Protein AF-A0AAD5PKJ9-F1 (afdb_monomer_lite)

Secondary structure (DSSP, 8-sta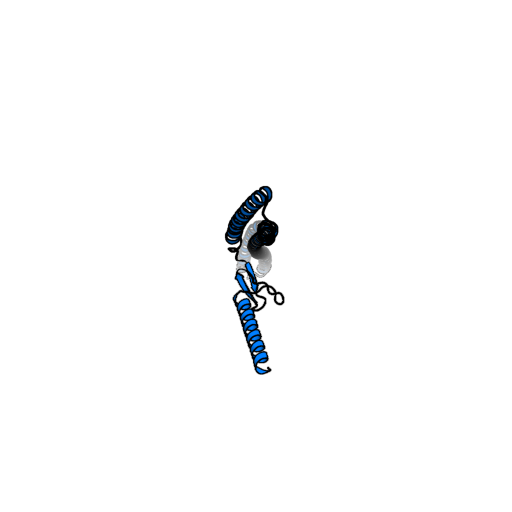te):
-HHHHHHHHHHHHHHHHHHHHHHHHHHHHHHHHTTSHHHHHHHHHHHHHHHHHHHHHHHHHHHHHHHHHHHHHHHHHHHHHHHHHHHHHHHHHHHHHHHHHHHHHHHHHHHHHHHHHHHHHHIIIIIIHHHHHHHHHHHHHHHHHTTSPPPHHHHHHHHHHHHHHHHHHHHHHHHHHHHHHHHTT--EEEE-TTT--EEEEPPEEETTTEEE-HHHHHHHHHHHHHHHHHHHHHHHH--

Foldseek 3Di:
DLVVLVVVLVVLVVVLVVLVVQLVVLVVVLVVCCPPVVVNVVSVVSNVVSVVSSVVSVVVNVVSVVVNVVVVVVVVVVVVVVVVVVVVVVVVVVVVVVVVVVVVVVVVLVVLVVVLVVLVVVLCVPLVVQLVVLVVVLVVVVVVCVPDDDDPVNVVVNVVSVVSNVVSVVVSVVSVVVSCVRRQPAFDFDQAQPPRDTGGHDFDQDPPRGTHDPVVVVVVVVVVVVVVVVVVVVVVVVD

Structure (mmCIF, N/CA/C/O backbone):
data_AF-A0AAD5PKJ9-F1
#
_entry.id   AF-A0AAD5PKJ9-F1
#
loop_
_atom_site.group_PDB
_atom_site.id
_atom_site.type_symbol
_atom_site.label_atom_id
_atom_site.label_alt_id
_atom_site.label_comp_id
_atom_site.label_asym_id
_atom_site.label_entity_id
_atom_site.label_seq_id
_atom_site.pdbx_PDB_ins_code
_atom_site.Cartn_x
_atom_site.Cartn_y
_atom_site.Cartn_z
_atom_site.occupancy
_atom_site.B_iso_or_equiv
_atom_site.auth_seq_id
_atom_site.auth_comp_id
_atom_site.auth_asym_id
_atom_site.auth_atom_id
_atom_site.pdbx_PDB_model_num
ATOM 1 N N . GLN A 1 1 ? -15.849 11.402 37.864 1.00 78.19 1 GLN A N 1
ATOM 2 C CA . GLN A 1 1 ? -17.258 11.161 38.265 1.00 78.19 1 GLN A CA 1
ATOM 3 C C . GLN A 1 1 ? -17.467 9.735 38.777 1.00 78.19 1 GLN A C 1
ATOM 5 O O . GLN A 1 1 ? -17.932 9.614 39.898 1.00 78.19 1 GLN A O 1
ATOM 10 N N . ILE A 1 2 ? -17.050 8.685 38.051 1.00 86.06 2 ILE A N 1
ATOM 11 C CA . ILE A 1 2 ? -17.108 7.278 38.521 1.00 86.06 2 ILE A CA 1
ATOM 12 C C . ILE A 1 2 ? -16.478 7.086 39.911 1.00 86.06 2 ILE A C 1
ATOM 14 O O . ILE A 1 2 ? -17.145 6.576 40.797 1.00 86.06 2 ILE A O 1
ATOM 18 N N . GLN A 1 3 ? -15.265 7.603 40.138 1.00 87.69 3 GLN A N 1
ATOM 19 C CA . GLN A 1 3 ? -14.573 7.506 41.436 1.00 87.69 3 GLN A CA 1
ATOM 20 C C . GLN A 1 3 ? -15.382 8.064 42.622 1.00 87.69 3 GLN A C 1
ATOM 22 O O . GLN A 1 3 ? -15.276 7.565 43.736 1.00 87.69 3 GLN A O 1
ATOM 27 N N . ARG A 1 4 ? -16.219 9.090 42.393 1.00 89.94 4 ARG A N 1
ATOM 28 C CA . ARG A 1 4 ? -17.116 9.620 43.434 1.00 89.94 4 ARG A CA 1
ATOM 29 C C . ARG A 1 4 ? -18.243 8.631 43.727 1.00 89.94 4 ARG A C 1
ATOM 31 O O . ARG A 1 4 ? -18.495 8.324 44.881 1.00 89.94 4 ARG A O 1
ATOM 38 N N . TYR A 1 5 ? -18.863 8.070 42.689 1.00 90.62 5 TYR A N 1
ATOM 39 C CA . TYR A 1 5 ? -19.896 7.045 42.850 1.00 90.62 5 TYR A CA 1
ATOM 40 C C . TYR A 1 5 ? -19.370 5.758 43.499 1.00 90.62 5 TYR A C 1
ATOM 42 O O . TYR A 1 5 ? -20.066 5.176 44.326 1.00 90.62 5 TYR A O 1
ATOM 50 N N . GLU A 1 6 ? -18.144 5.340 43.180 1.00 90.12 6 GLU A N 1
ATOM 51 C CA . GLU A 1 6 ? -17.476 4.195 43.814 1.00 90.12 6 GLU A CA 1
ATOM 52 C C . GLU A 1 6 ? -17.227 4.424 45.308 1.00 90.12 6 GLU A C 1
ATOM 54 O O . GLU A 1 6 ? -17.381 3.497 46.102 1.00 90.12 6 GLU A O 1
ATOM 59 N N . HIS A 1 7 ? -16.903 5.658 45.700 1.00 93.25 7 HIS A N 1
ATOM 60 C CA . HIS A 1 7 ? -16.727 6.036 47.101 1.00 93.25 7 HIS A CA 1
ATOM 61 C C . HIS A 1 7 ? -18.060 6.157 47.864 1.00 93.25 7 HIS A C 1
ATOM 63 O O . HIS A 1 7 ? -18.167 5.704 49.003 1.00 93.25 7 HIS A O 1
ATOM 69 N N . ASP A 1 8 ? -19.094 6.726 47.236 1.00 91.88 8 ASP A N 1
ATOM 70 C CA . ASP A 1 8 ? -20.389 6.999 47.877 1.00 91.88 8 ASP A CA 1
ATOM 71 C C . ASP A 1 8 ? -21.282 5.749 47.993 1.00 91.88 8 ASP A C 1
ATOM 73 O O . ASP A 1 8 ? -22.115 5.637 48.902 1.00 91.88 8 ASP A O 1
ATOM 77 N N . LEU A 1 9 ? -21.128 4.786 47.078 1.00 92.44 9 LEU A N 1
ATOM 78 C CA . LEU A 1 9 ? -21.980 3.600 46.999 1.00 92.44 9 LEU A CA 1
ATOM 79 C C . LEU A 1 9 ? -21.932 2.725 48.271 1.00 92.44 9 LEU A C 1
ATOM 81 O O . LEU A 1 9 ? -23.012 2.372 48.756 1.00 92.44 9 LEU A O 1
ATOM 85 N N . PRO A 1 10 ? -20.764 2.390 48.860 1.00 95.06 10 PRO A N 1
ATOM 86 C CA . PRO A 1 10 ? -20.697 1.635 50.113 1.00 95.06 10 PRO A CA 1
ATOM 87 C C . PRO A 1 10 ? -21.405 2.341 51.276 1.00 95.06 10 PRO A C 1
ATOM 89 O O . PRO A 1 10 ? -22.155 1.708 52.024 1.00 95.06 10 PRO A O 1
ATOM 92 N N . LEU A 1 11 ? -21.234 3.663 51.393 1.00 95.00 11 LEU A N 1
ATOM 93 C CA . LEU A 1 11 ? -21.852 4.472 52.450 1.00 95.00 11 LEU A CA 1
ATOM 94 C C . LEU A 1 11 ? -23.383 4.448 52.343 1.00 95.00 11 LEU A C 1
ATOM 96 O O . LEU A 1 11 ? -24.093 4.253 53.336 1.00 95.00 11 LEU A O 1
ATOM 100 N N . LEU A 1 12 ? -23.910 4.582 51.125 1.00 94.12 12 LEU A N 1
ATOM 101 C CA . LEU A 1 12 ? -25.350 4.541 50.870 1.00 94.12 12 LEU A CA 1
ATOM 102 C C . LEU A 1 12 ? -25.938 3.136 51.011 1.00 94.12 12 LEU A C 1
ATOM 104 O O . LEU A 1 12 ? -27.051 2.999 51.520 1.00 94.12 12 LEU A O 1
ATOM 108 N N . GLN A 1 13 ? -25.195 2.091 50.642 1.00 94.81 13 GLN A N 1
ATOM 109 C CA . GLN A 1 13 ? -25.594 0.702 50.885 1.00 94.81 13 GLN A CA 1
ATOM 110 C C . GLN A 1 13 ? -25.699 0.407 52.383 1.00 94.81 13 GLN A C 1
ATOM 112 O O . GLN A 1 13 ? -26.704 -0.147 52.836 1.00 94.81 13 GLN A O 1
ATOM 117 N N . GLN A 1 14 ? -24.716 0.844 53.174 1.00 96.50 14 GLN A N 1
ATOM 118 C CA . GLN A 1 14 ? -24.749 0.703 54.628 1.00 96.50 14 GLN A CA 1
ATOM 119 C C . GLN A 1 14 ? -25.922 1.486 55.238 1.00 96.50 14 GLN A C 1
ATOM 121 O O . GLN A 1 14 ? -26.636 0.987 56.115 1.00 96.50 14 GLN A O 1
ATOM 126 N N . TYR A 1 15 ? -26.184 2.699 54.748 1.00 96.06 15 TYR A N 1
ATOM 127 C CA . TYR A 1 15 ? -27.335 3.494 55.169 1.00 96.06 15 TYR A CA 1
ATOM 128 C C . TYR A 1 15 ? -28.675 2.820 54.826 1.00 96.06 15 TYR A C 1
ATOM 130 O O . TYR A 1 15 ? -29.549 2.721 55.696 1.00 96.06 15 TYR A O 1
ATOM 138 N N . ALA A 1 16 ? -28.839 2.312 53.601 1.00 96.06 16 ALA A N 1
ATOM 139 C CA . ALA A 1 16 ? -30.029 1.578 53.168 1.00 96.06 16 ALA A CA 1
ATOM 140 C C . ALA A 1 16 ? -30.243 0.310 54.009 1.00 96.06 16 ALA A C 1
ATOM 142 O O . ALA A 1 16 ? -31.354 0.078 54.494 1.00 96.06 16 ALA A O 1
ATOM 143 N N . HIS A 1 17 ? -29.173 -0.434 54.304 1.00 96.44 17 HIS A N 1
ATOM 144 C CA . HIS A 1 17 ? -29.207 -1.602 55.184 1.00 96.44 17 HIS A CA 1
ATOM 145 C C . HIS A 1 17 ? -29.685 -1.243 56.602 1.00 96.44 17 HIS A C 1
ATOM 147 O O . HIS A 1 17 ? -30.622 -1.848 57.132 1.00 96.44 17 HIS A O 1
ATOM 153 N N . ASN A 1 18 ? -29.135 -0.179 57.193 1.00 96.75 18 ASN A N 1
ATOM 154 C CA . ASN A 1 18 ? -29.566 0.323 58.502 1.00 96.75 18 ASN A CA 1
ATOM 155 C C . ASN A 1 18 ? -31.044 0.760 58.503 1.00 96.75 18 ASN A C 1
ATOM 157 O O . ASN A 1 18 ? -31.762 0.596 59.499 1.00 96.75 18 ASN A O 1
ATOM 161 N N . ARG A 1 19 ? -31.538 1.323 57.392 1.00 95.88 19 ARG A N 1
ATOM 162 C CA . ARG A 1 19 ? -32.958 1.677 57.227 1.00 95.88 19 ARG A CA 1
ATOM 163 C C . ARG A 1 19 ? -33.845 0.448 57.060 1.00 95.88 19 ARG A C 1
ATOM 165 O O . ARG A 1 19 ? -34.921 0.431 57.659 1.00 95.88 19 ARG A O 1
ATOM 172 N N . HIS A 1 20 ? -33.389 -0.573 56.339 1.00 96.38 20 HIS A N 1
ATOM 173 C CA . HIS A 1 20 ? -34.082 -1.852 56.190 1.00 96.38 20 HIS A CA 1
ATOM 174 C C . HIS A 1 20 ? -34.315 -2.516 57.552 1.00 96.38 20 HIS A C 1
ATOM 176 O O . HIS A 1 20 ? -35.454 -2.827 57.908 1.00 96.38 20 HIS A O 1
ATOM 182 N N . GLN A 1 21 ? -33.262 -2.626 58.369 1.00 97.25 21 GLN A N 1
ATOM 183 C CA . GLN A 1 21 ? -33.354 -3.177 59.724 1.00 97.25 21 GLN A CA 1
ATOM 184 C C . GLN A 1 21 ? -34.331 -2.377 60.605 1.00 97.25 21 GLN A C 1
ATOM 186 O O . GLN A 1 21 ? -35.178 -2.949 61.297 1.00 97.25 21 GLN A O 1
ATOM 191 N N . LYS A 1 22 ? -34.274 -1.035 60.547 1.00 96.00 22 LYS A N 1
ATOM 192 C CA . LYS A 1 22 ? -35.214 -0.164 61.276 1.00 96.00 22 LYS A CA 1
ATOM 193 C C . LYS A 1 22 ? -36.659 -0.349 60.802 1.00 96.00 22 LYS A C 1
ATOM 195 O O . LYS A 1 22 ? -37.550 -0.391 61.649 1.00 96.00 22 LYS A O 1
ATOM 200 N N . ARG A 1 23 ? -36.904 -0.485 59.493 1.00 97.00 23 ARG A N 1
ATOM 201 C CA . ARG A 1 23 ? -38.231 -0.793 58.928 1.00 97.00 23 ARG A CA 1
ATOM 202 C C . ARG A 1 23 ? -38.744 -2.125 59.466 1.00 97.00 23 ARG A C 1
ATOM 204 O O . ARG A 1 23 ? -39.840 -2.153 60.016 1.00 97.00 23 ARG A O 1
ATOM 211 N N . ALA A 1 24 ? -37.935 -3.182 59.380 1.00 96.50 24 ALA A N 1
ATOM 212 C CA . ALA A 1 24 ? -38.289 -4.519 59.854 1.00 96.50 24 ALA A CA 1
ATOM 213 C C . ALA A 1 24 ? -38.635 -4.526 61.353 1.00 96.50 24 ALA A C 1
ATOM 215 O O . ALA A 1 24 ? -39.647 -5.097 61.753 1.00 96.50 24 ALA A O 1
ATOM 216 N N . LYS A 1 25 ? -37.864 -3.814 62.188 1.00 96.94 25 LYS A N 1
ATOM 217 C CA . LYS A 1 25 ? -38.176 -3.662 63.620 1.00 96.94 25 LYS A CA 1
ATOM 218 C C . LYS A 1 25 ? -39.516 -2.954 63.854 1.00 96.94 25 LYS A C 1
ATOM 220 O O . LYS A 1 25 ? -40.283 -3.383 64.710 1.00 96.94 25 LYS A O 1
ATOM 225 N N . ARG A 1 26 ? -39.806 -1.870 63.121 1.00 94.38 26 ARG A N 1
ATOM 226 C CA . ARG A 1 26 ? -41.079 -1.130 63.254 1.00 94.38 26 ARG A CA 1
ATOM 227 C C . ARG A 1 26 ? -42.276 -1.914 62.729 1.00 94.38 26 ARG A C 1
ATOM 229 O O . ARG A 1 26 ? -43.348 -1.777 63.303 1.00 94.38 26 ARG A O 1
ATOM 236 N N . GLN A 1 27 ? -42.076 -2.727 61.697 1.00 95.06 27 GLN A N 1
ATOM 237 C CA . GLN A 1 27 ? -43.087 -3.639 61.174 1.00 95.06 27 GLN A CA 1
ATOM 238 C C . GLN A 1 27 ? -43.495 -4.650 62.246 1.00 95.06 27 GLN A C 1
ATOM 240 O O . GLN A 1 27 ? -44.640 -4.634 62.669 1.00 95.06 27 GLN A O 1
ATOM 245 N N . ARG A 1 28 ? -42.527 -5.375 62.829 1.00 96.25 28 ARG A N 1
ATOM 246 C CA . ARG A 1 28 ? -42.789 -6.320 63.931 1.00 96.25 28 ARG A CA 1
ATOM 247 C C . ARG A 1 28 ? -43.538 -5.676 65.104 1.00 96.25 28 ARG A C 1
ATOM 249 O O . ARG A 1 28 ? -44.455 -6.268 65.651 1.00 96.25 28 ARG A O 1
ATOM 256 N N . GLN A 1 29 ? -43.155 -4.459 65.502 1.00 93.44 29 GLN A N 1
ATOM 257 C CA . GLN A 1 29 ? -43.842 -3.736 66.583 1.00 93.44 29 GLN A CA 1
ATOM 258 C C . GLN A 1 29 ? -45.293 -3.385 66.239 1.00 93.44 29 GLN A C 1
ATOM 260 O O . GLN A 1 29 ? -46.149 -3.421 67.117 1.00 93.44 29 GLN A O 1
ATOM 265 N N . TYR A 1 30 ? -45.561 -3.017 64.985 1.00 93.88 30 TYR A N 1
ATOM 266 C CA . TYR A 1 30 ? -46.918 -2.766 64.514 1.00 93.88 30 TYR A CA 1
ATOM 267 C C . TYR A 1 30 ? -47.732 -4.063 64.479 1.00 93.88 30 TYR A C 1
ATOM 269 O O . TYR A 1 30 ? -48.816 -4.091 65.050 1.00 93.88 30 TYR A O 1
ATOM 277 N N . ASP A 1 31 ? -47.172 -5.141 63.930 1.00 94.25 31 ASP A N 1
ATOM 278 C CA . ASP A 1 31 ? -47.832 -6.448 63.801 1.00 94.25 31 ASP A CA 1
ATOM 279 C C . ASP A 1 31 ? -48.210 -7.066 65.162 1.00 94.25 31 ASP A C 1
ATOM 281 O O . ASP A 1 31 ? -49.175 -7.815 65.254 1.00 94.25 31 ASP A O 1
ATOM 285 N N . VAL A 1 32 ? -47.494 -6.733 66.242 1.00 94.69 32 VAL A N 1
ATOM 286 C CA . VAL A 1 32 ? -47.831 -7.182 67.609 1.00 94.69 32 VAL A CA 1
ATOM 287 C C . VAL A 1 32 ? -48.928 -6.329 68.259 1.00 94.69 32 VAL A C 1
ATOM 289 O O . VAL A 1 32 ? -49.699 -6.833 69.071 1.00 94.69 32 VAL A O 1
ATOM 292 N N . LEU A 1 33 ? -49.002 -5.034 67.935 1.00 92.12 33 LEU A N 1
ATOM 293 C CA . LEU A 1 33 ? -49.829 -4.048 68.651 1.00 92.12 33 LEU A CA 1
ATOM 294 C C . LEU A 1 33 ? -51.005 -3.505 67.820 1.00 92.12 33 LEU A C 1
ATOM 296 O O . LEU A 1 33 ? -51.713 -2.608 68.281 1.00 92.12 33 LEU A O 1
ATOM 300 N N . TYR A 1 34 ? -51.217 -4.006 66.598 1.00 92.31 34 TYR A N 1
ATOM 301 C CA . TYR A 1 34 ? -52.212 -3.461 65.663 1.00 92.31 34 TYR A CA 1
ATOM 302 C C . TYR A 1 34 ? -53.655 -3.572 66.169 1.00 92.31 34 TYR A C 1
ATOM 304 O O . TYR A 1 34 ? -54.493 -2.761 65.785 1.00 92.31 34 TYR A O 1
ATOM 312 N N . TRP A 1 35 ? -53.938 -4.550 67.029 1.00 90.75 35 TRP A N 1
ATOM 313 C CA . TRP A 1 35 ? -55.268 -4.817 67.572 1.00 90.75 35 TRP A CA 1
ATOM 314 C C . TRP A 1 35 ? -55.667 -3.857 68.705 1.00 90.75 35 TRP A C 1
ATOM 316 O O . TRP A 1 35 ? -56.840 -3.804 69.059 1.00 90.75 35 TRP A O 1
ATOM 326 N N . ILE A 1 36 ? -54.732 -3.063 69.253 1.00 92.44 36 ILE A N 1
ATOM 327 C CA . ILE A 1 36 ? -55.017 -2.068 70.300 1.00 92.44 36 ILE A CA 1
ATOM 328 C C . ILE A 1 36 ? -55.341 -0.716 69.635 1.00 92.44 36 ILE A C 1
ATOM 330 O O . ILE A 1 36 ? -54.419 -0.061 69.136 1.00 92.44 36 ILE A O 1
ATOM 334 N N . PRO A 1 37 ? -56.598 -0.224 69.646 1.00 85.19 37 PRO A N 1
ATOM 335 C CA . PRO A 1 37 ? -57.024 0.900 68.801 1.00 85.19 37 PRO A CA 1
ATOM 336 C C . PRO A 1 37 ? -56.208 2.188 68.987 1.00 85.19 37 PRO A C 1
ATOM 338 O O . PRO A 1 37 ? -55.742 2.774 68.010 1.00 85.19 37 PRO A O 1
ATOM 341 N N . PHE A 1 38 ? -55.944 2.594 70.232 1.00 85.00 38 PHE A N 1
ATOM 342 C CA . PHE A 1 38 ? -55.207 3.829 70.528 1.00 85.00 38 PHE A CA 1
ATOM 343 C C . PHE A 1 38 ? -53.718 3.747 70.143 1.00 85.00 38 PHE A C 1
ATOM 345 O O . PHE A 1 38 ? -53.136 4.701 69.627 1.00 85.00 38 PHE A O 1
ATOM 352 N N . ILE A 1 39 ? -53.103 2.580 70.346 1.00 89.44 39 ILE A N 1
ATOM 353 C CA . ILE A 1 39 ? -51.669 2.354 70.127 1.00 89.44 39 ILE A CA 1
ATOM 354 C C . ILE A 1 39 ? -51.374 2.071 68.644 1.00 89.44 39 ILE A C 1
ATOM 356 O O . ILE A 1 39 ? -50.361 2.535 68.106 1.00 89.44 39 ILE A O 1
ATOM 360 N N . SER A 1 40 ? -52.277 1.367 67.958 1.00 89.94 40 SER A N 1
ATOM 361 C CA . SER A 1 40 ? -52.135 0.956 66.557 1.00 89.94 40 SER A CA 1
ATOM 362 C C . SER A 1 40 ? -51.884 2.138 65.615 1.00 89.94 40 SER A C 1
ATOM 364 O O . SER A 1 40 ? -51.010 2.057 64.749 1.00 89.94 40 SER A O 1
ATOM 366 N N . SER A 1 41 ? -52.569 3.268 65.825 1.00 90.69 41 SER A N 1
ATOM 367 C CA . SER A 1 41 ? -52.436 4.481 65.008 1.00 90.69 41 SER A CA 1
ATOM 368 C C . SER A 1 41 ? -51.013 5.060 65.056 1.00 90.69 41 SER A C 1
ATOM 370 O O . SER A 1 41 ? -50.415 5.364 64.017 1.00 90.69 41 SER A O 1
ATOM 372 N N . GLN A 1 42 ? -50.411 5.127 66.249 1.00 91.38 42 GLN A N 1
ATOM 373 C CA . GLN A 1 42 ? -49.060 5.653 66.437 1.00 91.38 42 GLN A CA 1
ATOM 374 C C . GLN A 1 42 ? -47.989 4.726 65.853 1.00 91.38 42 GLN A C 1
ATOM 376 O O . GLN A 1 42 ? -47.025 5.195 65.235 1.00 91.38 42 GLN A O 1
ATOM 381 N N . TYR A 1 43 ? -48.131 3.410 66.035 1.00 92.62 43 TYR A N 1
ATOM 382 C CA . TYR A 1 43 ? -47.178 2.441 65.489 1.00 92.62 43 TYR A CA 1
ATOM 383 C C . TYR A 1 43 ? -47.298 2.308 63.969 1.00 92.62 43 TYR A C 1
ATOM 385 O O . TYR A 1 43 ? -46.263 2.234 63.300 1.00 92.62 43 TYR A O 1
ATOM 393 N N . LYS A 1 44 ? -48.511 2.420 63.411 1.00 93.62 44 LYS A N 1
ATOM 394 C CA . LYS A 1 44 ? -48.738 2.533 61.963 1.00 93.62 44 LYS A CA 1
ATOM 395 C C . LYS A 1 44 ? -47.991 3.733 61.386 1.00 93.62 44 LYS A C 1
ATOM 397 O O . LYS A 1 44 ? -47.233 3.581 60.430 1.00 93.62 44 LYS A O 1
ATOM 402 N N . LEU A 1 45 ? -48.110 4.911 62.005 1.00 95.38 45 LEU A N 1
ATOM 403 C CA . LEU A 1 45 ? -47.401 6.117 61.561 1.00 95.38 45 LEU A CA 1
ATOM 404 C C . LEU A 1 45 ? -45.872 5.951 61.624 1.00 95.38 45 LEU A C 1
ATOM 406 O O . LEU A 1 45 ? -45.157 6.348 60.700 1.00 95.38 45 LEU A O 1
ATOM 410 N N . LYS A 1 46 ? -45.349 5.336 62.695 1.00 94.56 46 LYS A N 1
ATOM 411 C CA . LYS A 1 46 ? -43.910 5.039 62.839 1.00 94.56 46 LYS A CA 1
ATOM 412 C C . LYS A 1 46 ? -43.416 4.060 61.771 1.00 94.56 46 LYS A C 1
ATOM 414 O O . LYS A 1 46 ? -42.327 4.272 61.232 1.00 94.56 46 LYS A O 1
ATOM 419 N N . TYR A 1 47 ? -44.190 3.020 61.463 1.00 95.88 47 TYR A N 1
ATOM 420 C CA . TYR A 1 47 ? -43.879 2.065 60.400 1.00 95.88 47 TYR A CA 1
ATOM 421 C C . TYR A 1 47 ? -43.873 2.739 59.025 1.00 95.88 47 TYR A C 1
ATOM 423 O O . TYR A 1 47 ? -42.869 2.641 58.321 1.00 95.88 47 TYR A O 1
ATOM 431 N N . MET A 1 48 ? -44.916 3.501 58.682 1.00 96.94 48 MET A N 1
ATOM 432 C CA . MET A 1 48 ? -45.009 4.210 57.398 1.00 96.94 48 MET A CA 1
ATOM 433 C C . MET A 1 48 ? -43.817 5.152 57.192 1.00 96.94 48 MET A C 1
ATOM 435 O O . MET A 1 48 ? -43.117 5.057 56.188 1.00 96.94 48 MET A O 1
ATOM 439 N N . ARG A 1 49 ? -43.461 5.955 58.206 1.00 96.50 49 ARG A N 1
ATOM 440 C CA . ARG A 1 49 ? -42.261 6.813 58.156 1.00 96.50 49 ARG A CA 1
ATOM 441 C C . ARG A 1 49 ? -40.966 6.017 57.960 1.00 96.50 49 ARG A C 1
ATOM 443 O O . ARG A 1 49 ? -40.049 6.494 57.293 1.00 96.50 49 ARG A O 1
ATOM 450 N N . ALA A 1 50 ? -40.842 4.839 58.576 1.00 95.94 50 ALA A N 1
ATOM 451 C CA . ALA A 1 50 ? -39.667 3.983 58.406 1.00 95.94 50 ALA A CA 1
ATOM 452 C C . ALA A 1 50 ? -39.614 3.361 57.001 1.00 95.94 50 ALA A C 1
ATOM 454 O O . ALA A 1 50 ? -38.535 3.306 56.411 1.00 95.94 50 ALA A O 1
ATOM 455 N N . ARG A 1 51 ? -40.767 2.958 56.456 1.00 96.62 51 ARG A N 1
ATOM 456 C CA . ARG A 1 51 ? -40.927 2.456 55.087 1.00 96.62 51 ARG A CA 1
ATOM 457 C C . ARG A 1 51 ? -40.528 3.512 54.062 1.00 96.62 51 ARG A C 1
ATOM 459 O O . ARG A 1 51 ? -39.695 3.221 53.213 1.00 96.62 51 ARG A O 1
ATOM 466 N N . ASP A 1 52 ? -41.028 4.737 54.195 1.00 97.31 52 ASP A N 1
ATOM 467 C CA . ASP A 1 52 ? -40.738 5.817 53.246 1.00 97.31 52 ASP A CA 1
ATOM 468 C C . ASP A 1 52 ? -39.256 6.226 53.295 1.00 97.31 52 ASP A C 1
ATOM 470 O O . ASP A 1 52 ? -38.632 6.469 52.265 1.00 97.31 52 ASP A O 1
ATOM 474 N N . LYS A 1 53 ? -38.641 6.243 54.489 1.00 96.62 53 LYS A N 1
ATOM 475 C CA . LYS A 1 53 ? -37.192 6.490 54.634 1.00 96.62 53 LYS A CA 1
ATOM 476 C C . LYS A 1 53 ? -36.339 5.376 54.029 1.00 96.62 53 LYS A C 1
ATOM 478 O O . LYS A 1 53 ? -35.280 5.673 53.486 1.00 96.62 53 LYS A O 1
ATOM 483 N N . PHE A 1 54 ? -36.769 4.120 54.144 1.00 96.50 54 PHE A N 1
ATOM 484 C CA . PHE A 1 54 ? -36.105 2.997 53.485 1.00 96.50 54 PHE A CA 1
ATOM 485 C C . PHE A 1 54 ? -36.244 3.089 51.963 1.00 96.50 54 PHE A C 1
ATOM 487 O O . PHE A 1 54 ? -35.234 3.019 51.275 1.00 96.50 54 PHE A O 1
ATOM 494 N N . ALA A 1 55 ? -37.450 3.346 51.451 1.00 96.81 55 ALA A N 1
ATOM 495 C CA . ALA A 1 55 ? -37.692 3.512 50.019 1.00 96.81 55 ALA A CA 1
ATOM 496 C C . ALA A 1 55 ? -36.826 4.632 49.414 1.00 96.81 55 ALA A C 1
ATOM 498 O O . ALA A 1 55 ? -36.230 4.446 48.359 1.00 96.81 55 ALA A O 1
ATOM 499 N N . LYS A 1 56 ? -36.675 5.764 50.118 1.00 96.75 56 LYS A N 1
ATOM 500 C CA . LYS A 1 56 ? -35.760 6.844 49.707 1.00 96.75 56 LYS A CA 1
ATOM 501 C C . LYS A 1 56 ? -34.294 6.397 49.665 1.00 96.75 56 LYS A C 1
ATOM 503 O O . LYS A 1 56 ? -33.593 6.752 48.726 1.00 96.75 56 LYS A O 1
ATOM 508 N N . ALA A 1 57 ? -33.836 5.631 50.656 1.00 95.38 57 ALA A N 1
ATOM 509 C CA . ALA A 1 57 ? -32.456 5.141 50.707 1.00 95.38 57 ALA A CA 1
ATOM 510 C C . ALA A 1 57 ? -32.158 4.121 49.591 1.00 95.38 57 ALA A C 1
ATOM 512 O O . ALA A 1 57 ? -31.138 4.228 48.918 1.00 95.38 57 ALA A O 1
ATOM 513 N N . GLU A 1 58 ? -33.071 3.176 49.354 1.00 95.50 58 GLU A N 1
ATOM 514 C CA . GLU A 1 58 ? -33.007 2.231 48.227 1.00 95.50 58 GLU A CA 1
ATOM 515 C C . GLU A 1 58 ? -32.966 2.959 46.884 1.00 95.50 58 GLU A C 1
ATOM 517 O O . GLU A 1 58 ? -32.136 2.653 46.031 1.00 95.50 58 GLU A O 1
ATOM 522 N N . HIS A 1 59 ? -33.820 3.972 46.715 1.00 96.81 59 HIS A N 1
ATOM 523 C CA . HIS A 1 59 ? -33.852 4.762 45.491 1.00 96.81 59 HIS A CA 1
ATOM 524 C C . HIS A 1 59 ? -32.516 5.472 45.232 1.00 96.81 59 HIS A C 1
ATOM 526 O O . HIS A 1 59 ? -32.030 5.451 44.106 1.00 96.81 59 HIS A O 1
ATOM 532 N N . GLN A 1 60 ? -31.875 6.029 46.265 1.00 95.25 60 GLN A N 1
ATOM 533 C CA . GLN A 1 60 ? -30.546 6.644 46.142 1.00 95.25 60 GLN A CA 1
ATOM 534 C C . GLN A 1 60 ? -29.468 5.633 45.720 1.00 95.25 60 GLN A C 1
ATOM 536 O O . GLN A 1 60 ? -28.661 5.925 44.838 1.00 95.25 60 GLN A O 1
ATOM 541 N N . VAL A 1 61 ? -29.473 4.422 46.290 1.00 95.88 61 VAL A N 1
ATOM 542 C CA . VAL A 1 61 ? -28.547 3.348 45.883 1.00 95.88 61 VAL A CA 1
ATOM 543 C C . VAL A 1 61 ? -28.789 2.942 44.427 1.00 95.88 61 VAL A C 1
ATOM 545 O O . VAL 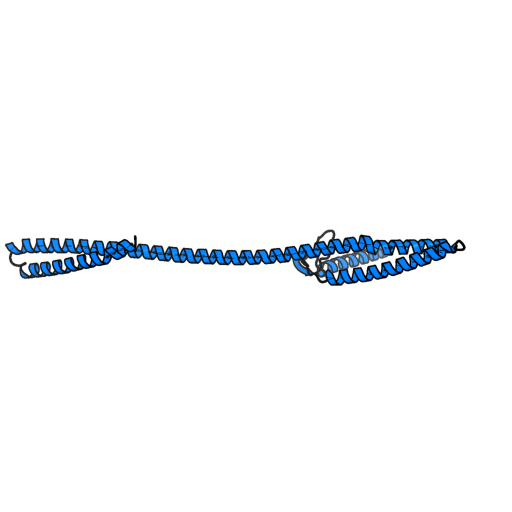A 1 61 ? -27.835 2.786 43.662 1.00 95.88 61 VAL A O 1
ATOM 548 N N . ALA A 1 62 ? -30.053 2.795 44.026 1.00 95.69 62 ALA A N 1
ATOM 549 C CA . ALA A 1 62 ? -30.423 2.451 42.657 1.00 95.69 62 ALA A CA 1
ATOM 550 C C . ALA A 1 62 ? -29.980 3.528 41.653 1.00 95.69 62 ALA A C 1
ATOM 552 O O . ALA A 1 62 ? -29.415 3.191 40.613 1.00 95.69 62 ALA A O 1
ATOM 553 N N . GLN A 1 63 ? -30.163 4.811 41.985 1.00 96.00 63 GLN A N 1
ATOM 554 C CA . GLN A 1 63 ? -29.714 5.935 41.157 1.00 96.00 63 GLN A CA 1
ATOM 555 C C . GLN A 1 63 ? -28.201 5.899 40.913 1.00 96.00 63 GLN A C 1
ATOM 557 O O . GLN A 1 63 ? -27.767 6.005 39.766 1.00 96.00 63 GLN A O 1
ATOM 562 N N . ILE A 1 64 ? -27.396 5.699 41.962 1.00 95.31 64 ILE A N 1
ATOM 563 C CA . ILE A 1 64 ? -25.934 5.636 41.815 1.00 95.31 64 ILE A CA 1
ATOM 564 C C . ILE A 1 64 ? -25.511 4.419 40.996 1.00 95.31 64 ILE A C 1
ATOM 566 O O . ILE A 1 64 ? -24.683 4.551 40.097 1.00 95.31 64 ILE A O 1
ATOM 570 N N . ARG A 1 65 ? -26.103 3.243 41.242 1.00 94.56 65 ARG A N 1
ATOM 571 C CA . ARG A 1 65 ? -25.817 2.040 40.442 1.00 94.56 65 ARG A CA 1
ATOM 572 C C . ARG A 1 65 ? -26.126 2.257 38.964 1.00 94.56 65 ARG A C 1
ATOM 574 O O . ARG A 1 65 ? -25.321 1.884 38.116 1.00 94.56 65 ARG A O 1
ATOM 581 N N . HIS A 1 66 ? -27.259 2.885 38.659 1.00 95.69 66 HIS A N 1
ATOM 582 C CA . HIS A 1 66 ? -27.633 3.212 37.287 1.00 95.69 66 HIS A CA 1
ATOM 583 C C . HIS A 1 66 ? -26.651 4.208 36.651 1.00 95.69 66 HIS A C 1
ATOM 585 O O . HIS A 1 66 ? -26.215 4.010 35.517 1.00 95.69 66 HIS A O 1
ATOM 591 N N . ALA A 1 67 ? -26.250 5.248 37.388 1.00 94.44 67 ALA A N 1
ATOM 592 C CA . ALA A 1 67 ? -25.253 6.210 36.923 1.00 94.44 67 ALA A CA 1
ATOM 593 C C . ALA A 1 67 ? -23.904 5.532 36.626 1.00 94.44 67 ALA A C 1
ATOM 595 O O . ALA A 1 67 ? -23.351 5.725 35.545 1.00 94.44 67 ALA A O 1
ATOM 596 N N . MET A 1 68 ? -23.414 4.670 37.523 1.00 93.75 68 MET A N 1
ATOM 597 C CA . MET A 1 68 ? -22.184 3.896 37.307 1.00 93.75 68 MET A CA 1
ATOM 598 C C . MET A 1 68 ? -22.284 2.980 36.087 1.00 93.75 68 MET A C 1
ATOM 600 O O . MET A 1 68 ? -21.369 2.957 35.266 1.00 93.75 68 MET A O 1
ATOM 604 N N . ALA A 1 69 ? -23.394 2.252 35.937 1.00 94.38 69 ALA A N 1
ATOM 605 C CA . ALA A 1 69 ? -23.614 1.375 34.789 1.00 94.38 69 ALA A CA 1
ATOM 606 C C . ALA A 1 69 ? -23.576 2.155 33.464 1.00 94.38 69 ALA A C 1
ATOM 608 O O . ALA A 1 69 ? -22.900 1.734 32.524 1.00 94.38 69 ALA A O 1
ATOM 609 N N . SER A 1 70 ? -24.222 3.325 33.416 1.00 95.62 70 SER A N 1
ATOM 610 C CA . SER A 1 70 ? -24.188 4.225 32.257 1.00 95.62 70 SER A CA 1
ATOM 611 C C . SER A 1 70 ? -22.770 4.730 31.958 1.00 95.62 70 SER A C 1
ATOM 613 O O . SER A 1 70 ? -22.315 4.693 30.809 1.00 95.62 70 SER A O 1
ATOM 615 N N . CYS A 1 71 ? -22.016 5.127 32.988 1.00 94.88 71 CYS A N 1
ATOM 616 C CA . CYS A 1 71 ? -20.628 5.549 32.819 1.00 94.88 71 CYS A CA 1
ATOM 617 C C . CYS A 1 71 ? -19.737 4.410 32.295 1.00 94.88 71 CYS A C 1
ATOM 619 O O . CYS A 1 71 ? -18.960 4.629 31.369 1.00 94.88 71 CYS A O 1
ATOM 621 N N . HIS A 1 72 ? -19.871 3.187 32.820 1.00 93.69 72 HIS A N 1
ATOM 622 C CA . HIS A 1 72 ? -19.124 2.027 32.323 1.00 93.69 72 HIS A CA 1
ATOM 623 C C . HIS A 1 72 ? -19.503 1.656 30.889 1.00 93.69 72 HIS A C 1
ATOM 625 O O . HIS A 1 72 ? -18.632 1.299 30.098 1.00 93.69 72 HIS A O 1
ATOM 631 N N . GLN A 1 73 ? -20.783 1.746 30.526 1.00 96.31 73 GLN A N 1
ATOM 632 C CA . GLN A 1 73 ? -21.221 1.503 29.154 1.00 96.31 73 GLN A CA 1
ATOM 633 C C . GLN A 1 73 ? -20.622 2.532 28.191 1.00 96.31 73 GLN A C 1
ATOM 635 O O . GLN A 1 73 ? -20.122 2.162 27.130 1.00 96.31 73 GLN A O 1
ATOM 640 N N . THR A 1 74 ? -20.629 3.808 28.578 1.00 95.62 74 THR A N 1
ATOM 641 C CA . THR A 1 74 ? -20.003 4.888 27.804 1.00 95.62 74 THR A CA 1
ATOM 642 C C . THR A 1 74 ? -18.500 4.660 27.666 1.00 95.62 74 THR A C 1
ATOM 644 O O . THR A 1 74 ? -17.974 4.743 26.561 1.00 95.62 74 THR A O 1
ATOM 647 N N . TRP A 1 75 ? -17.823 4.285 28.755 1.00 95.38 75 TRP A N 1
ATOM 648 C CA . TRP A 1 75 ? -16.401 3.949 28.734 1.00 95.38 75 TRP A CA 1
ATOM 649 C C . TRP A 1 75 ? -16.096 2.826 27.742 1.00 95.38 75 TRP A C 1
ATOM 651 O O . TRP A 1 75 ? -15.251 2.998 26.872 1.00 95.38 75 TRP A O 1
ATOM 661 N N . ARG A 1 76 ? -16.837 1.711 27.807 1.00 96.69 76 ARG A N 1
ATOM 662 C CA . ARG A 1 76 ? -16.665 0.588 26.870 1.00 96.69 76 ARG A CA 1
ATOM 663 C C . ARG A 1 76 ? -16.842 1.029 25.421 1.00 96.69 76 ARG A C 1
ATOM 665 O O . ARG A 1 76 ? -16.003 0.698 24.594 1.00 96.69 76 ARG A O 1
ATOM 672 N N . ARG A 1 77 ? -17.887 1.811 25.123 1.00 97.25 77 ARG A N 1
ATOM 673 C CA . ARG A 1 77 ? -18.125 2.345 23.771 1.00 97.25 77 ARG A CA 1
ATOM 674 C C . ARG A 1 77 ? -16.959 3.202 23.285 1.00 97.25 77 ARG A C 1
ATOM 676 O O . ARG A 1 77 ? -16.521 3.024 22.155 1.00 97.25 77 ARG A O 1
ATOM 683 N N . LEU A 1 78 ? -16.438 4.089 24.133 1.00 96.81 78 LEU A N 1
ATOM 684 C CA . LEU A 1 78 ? -15.285 4.926 23.796 1.00 96.81 78 LEU A CA 1
ATOM 685 C C . LEU A 1 78 ? -14.027 4.088 23.561 1.00 96.81 78 LEU A C 1
ATOM 687 O O . LEU A 1 78 ? -13.323 4.325 22.588 1.00 96.81 78 LEU A O 1
ATOM 691 N N . THR A 1 79 ? -13.762 3.081 24.395 1.00 97.25 79 THR A N 1
ATOM 692 C CA . THR A 1 79 ? -12.615 2.180 24.208 1.00 97.25 79 THR A CA 1
ATOM 693 C C . THR A 1 79 ? -12.722 1.389 22.904 1.00 97.25 79 THR A C 1
ATOM 695 O O . THR A 1 79 ? -11.749 1.311 22.156 1.00 97.25 79 THR A O 1
ATOM 698 N N . THR A 1 80 ? -13.897 0.841 22.586 1.00 97.62 80 THR A N 1
ATOM 699 C CA . THR A 1 80 ? -14.127 0.142 21.311 1.00 97.62 80 THR A CA 1
ATOM 700 C C . THR A 1 80 ? -13.982 1.087 20.118 1.00 97.62 80 THR A C 1
ATOM 702 O O . THR A 1 80 ? -13.360 0.732 19.127 1.00 97.62 80 THR A O 1
ATOM 705 N N . SER A 1 81 ? -14.491 2.317 20.218 1.00 97.31 81 SER A N 1
ATOM 706 C CA . SER A 1 81 ? -14.312 3.315 19.159 1.00 97.31 81 SER A CA 1
ATOM 707 C C . SER A 1 81 ? -12.840 3.684 18.972 1.00 97.31 81 SER A C 1
ATOM 709 O O . SER A 1 81 ? -12.376 3.758 17.843 1.00 97.31 81 SER A O 1
ATOM 711 N N . LEU A 1 82 ? -12.097 3.890 20.063 1.00 97.94 82 LEU A N 1
ATOM 712 C CA . LEU A 1 82 ? -10.681 4.256 20.021 1.00 97.94 82 LEU A CA 1
ATOM 713 C C . LEU A 1 82 ? -9.827 3.147 19.399 1.00 97.94 82 LEU A C 1
ATOM 715 O O . LEU A 1 82 ? -8.951 3.431 18.590 1.00 97.94 82 LEU A O 1
ATOM 719 N N . THR A 1 83 ? -10.083 1.894 19.781 1.00 97.50 83 THR A N 1
ATOM 720 C CA . THR A 1 83 ? -9.398 0.727 19.201 1.00 97.50 83 THR A CA 1
ATOM 721 C C . THR A 1 83 ? -9.695 0.613 17.712 1.00 97.50 83 THR A C 1
ATOM 723 O O . THR A 1 83 ? -8.761 0.565 16.926 1.00 97.50 83 THR A O 1
ATOM 726 N N . HIS A 1 84 ? -10.959 0.740 17.307 1.00 97.44 84 HIS A N 1
ATOM 727 C CA . HIS A 1 84 ? -11.321 0.734 15.892 1.00 97.44 84 HIS A CA 1
ATOM 728 C C . HIS A 1 84 ? -10.636 1.851 15.085 1.00 97.44 84 HIS A C 1
ATOM 730 O O . HIS A 1 84 ? -10.091 1.596 14.015 1.00 97.44 84 HIS A O 1
ATOM 736 N N . THR A 1 85 ? -10.616 3.087 15.598 1.00 97.19 85 THR A N 1
ATOM 737 C CA . THR A 1 85 ? -9.923 4.205 14.937 1.00 97.19 85 THR A CA 1
ATOM 738 C C . THR A 1 85 ? -8.413 3.978 14.861 1.00 97.19 85 THR A C 1
ATOM 740 O O . THR A 1 85 ? -7.790 4.330 13.861 1.00 97.19 85 THR A O 1
ATOM 743 N N . ARG A 1 86 ? -7.810 3.378 15.893 1.00 97.50 86 ARG A N 1
ATOM 744 C CA . ARG A 1 86 ? -6.392 3.004 15.876 1.00 97.50 86 ARG A CA 1
ATOM 745 C C . ARG A 1 86 ? -6.106 1.967 14.790 1.00 97.50 86 ARG A C 1
ATOM 747 O O . ARG A 1 86 ? -5.160 2.166 14.036 1.00 97.50 86 ARG A O 1
ATOM 754 N N . ASP A 1 87 ? -6.924 0.924 14.690 1.00 97.69 87 ASP A N 1
ATOM 755 C CA . ASP A 1 87 ? -6.754 -0.135 13.690 1.00 97.69 87 ASP A CA 1
ATOM 756 C C . ASP A 1 87 ? -6.877 0.434 12.266 1.00 97.69 87 ASP A C 1
ATOM 758 O O . ASP A 1 87 ? -6.057 0.141 11.400 1.00 97.69 87 ASP A O 1
ATOM 762 N N . GLN A 1 88 ? -7.846 1.329 12.033 1.00 97.06 88 GLN A N 1
ATOM 763 C CA . GLN A 1 88 ? -7.985 2.040 10.755 1.00 97.06 88 GLN A CA 1
ATOM 764 C C . GLN A 1 88 ? -6.756 2.896 10.424 1.00 97.06 88 GLN A C 1
ATOM 766 O O . GLN A 1 88 ? -6.307 2.932 9.279 1.00 97.06 88 GLN A O 1
ATOM 771 N N . HIS A 1 89 ? -6.202 3.590 11.419 1.00 96.94 89 HIS A N 1
ATOM 772 C CA . HIS A 1 89 ? -4.998 4.394 11.231 1.00 96.94 89 HIS A CA 1
ATOM 773 C C . HIS A 1 89 ? -3.776 3.521 10.903 1.00 96.94 89 HIS A C 1
ATOM 775 O O . HIS A 1 89 ? -2.951 3.902 10.076 1.00 96.94 89 HIS A O 1
ATOM 781 N N . GLU A 1 90 ? -3.651 2.350 11.528 1.00 97.31 90 GLU A N 1
ATOM 782 C CA . GLU A 1 90 ? -2.576 1.392 11.249 1.00 97.31 90 GLU A CA 1
ATOM 783 C C . GLU A 1 90 ? -2.678 0.830 9.826 1.00 97.31 90 GLU A C 1
ATOM 785 O O . GLU A 1 90 ? -1.709 0.925 9.076 1.00 97.31 90 GLU A O 1
ATOM 790 N N . GLN A 1 91 ? -3.869 0.401 9.402 1.00 96.94 91 GLN A N 1
ATOM 791 C CA . GLN A 1 91 ? -4.125 -0.042 8.023 1.00 96.94 91 GLN A CA 1
ATOM 792 C C . GLN A 1 91 ? -3.824 1.054 6.995 1.00 96.94 91 GLN A C 1
ATOM 794 O O . GLN A 1 91 ? -3.194 0.806 5.969 1.00 96.94 91 GLN A O 1
ATOM 799 N N . SER A 1 92 ? -4.244 2.291 7.277 1.00 96.81 92 SER A N 1
ATOM 800 C CA . SER A 1 92 ? -3.956 3.432 6.407 1.00 96.81 92 SER A CA 1
ATOM 801 C C . SER A 1 92 ? -2.448 3.666 6.284 1.00 96.81 92 SER A C 1
ATOM 803 O O . SER A 1 92 ? -1.941 3.875 5.186 1.00 96.81 92 SER A O 1
ATOM 805 N N . ARG A 1 93 ? -1.706 3.564 7.392 1.00 97.56 93 ARG A N 1
ATOM 806 C CA . ARG A 1 93 ? -0.245 3.702 7.400 1.00 97.56 93 ARG A CA 1
ATOM 807 C C . ARG A 1 93 ? 0.453 2.593 6.613 1.00 97.56 93 ARG A C 1
ATOM 809 O O . ARG A 1 93 ? 1.407 2.879 5.897 1.00 97.56 93 ARG A O 1
ATOM 816 N N . GLU A 1 94 ? 0.005 1.349 6.744 1.00 97.31 94 GLU A N 1
ATOM 817 C CA . GLU A 1 94 ? 0.527 0.229 5.952 1.00 97.31 94 GLU A CA 1
ATOM 818 C C . GLU A 1 94 ? 0.301 0.456 4.457 1.00 97.31 94 GLU A C 1
ATOM 820 O O . GLU A 1 94 ? 1.231 0.301 3.668 1.00 97.31 94 GLU A O 1
ATOM 825 N N . HIS A 1 95 ? -0.895 0.912 4.082 1.00 96.88 95 HIS A N 1
ATOM 826 C CA . HIS A 1 95 ? -1.218 1.246 2.699 1.00 96.88 95 HIS A CA 1
ATOM 827 C C . HIS A 1 95 ? -0.334 2.375 2.149 1.00 96.88 95 HIS A C 1
ATOM 829 O O . HIS A 1 95 ? 0.206 2.250 1.053 1.00 96.88 95 HIS A O 1
ATOM 835 N N . TRP A 1 96 ? -0.114 3.438 2.929 1.00 96.88 96 TRP A N 1
ATOM 836 C CA . TRP A 1 96 ? 0.807 4.519 2.561 1.00 96.88 96 TRP A CA 1
ATOM 837 C C . TRP A 1 96 ? 2.239 4.028 2.355 1.00 96.88 96 TRP A C 1
ATOM 839 O O . TRP A 1 96 ? 2.878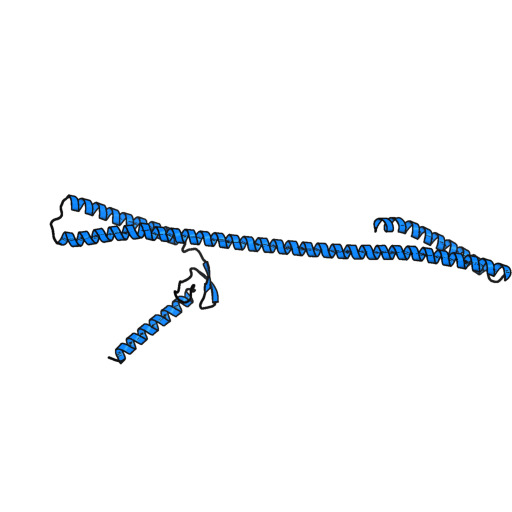 4.413 1.381 1.00 96.88 96 TRP A O 1
ATOM 849 N N . ASN A 1 97 ? 2.735 3.156 3.235 1.00 97.12 97 ASN A N 1
ATOM 850 C CA . ASN A 1 97 ? 4.071 2.583 3.084 1.00 97.12 97 ASN A CA 1
ATOM 851 C C . ASN A 1 97 ? 4.191 1.723 1.818 1.00 97.12 97 ASN A C 1
ATOM 853 O O . ASN A 1 97 ? 5.266 1.658 1.231 1.00 97.12 97 ASN A O 1
ATOM 857 N N . GLU A 1 98 ? 3.120 1.040 1.413 1.00 96.94 98 GLU A N 1
ATOM 858 C CA . GLU A 1 98 ? 3.118 0.238 0.190 1.00 96.94 98 GLU A CA 1
ATOM 859 C C . GLU A 1 98 ? 3.120 1.115 -1.065 1.00 96.94 98 GLU A C 1
ATOM 861 O O . GLU A 1 98 ? 3.934 0.896 -1.959 1.00 96.94 98 GLU A O 1
ATOM 866 N N . ILE A 1 99 ? 2.291 2.164 -1.092 1.00 96.44 99 ILE A N 1
ATOM 867 C CA . ILE A 1 99 ? 2.299 3.157 -2.177 1.00 96.44 99 ILE A CA 1
ATOM 868 C C . ILE A 1 99 ? 3.675 3.816 -2.297 1.00 96.44 99 ILE A C 1
ATOM 870 O O . ILE A 1 99 ? 4.193 3.955 -3.399 1.00 96.44 99 ILE A O 1
ATOM 874 N N . GLU A 1 100 ? 4.294 4.188 -1.176 1.00 97.31 100 GLU A N 1
ATOM 875 C CA . GLU A 1 100 ? 5.622 4.805 -1.168 1.00 97.31 100 GLU A CA 1
ATOM 876 C C . GLU A 1 100 ? 6.684 3.878 -1.780 1.00 97.31 100 GLU A C 1
ATOM 878 O O . GLU A 1 100 ? 7.505 4.317 -2.582 1.00 97.31 100 GLU A O 1
ATOM 883 N N . LYS A 1 101 ? 6.646 2.575 -1.471 1.00 96.12 101 LYS A N 1
ATOM 884 C CA . LYS A 1 101 ? 7.551 1.601 -2.103 1.00 96.12 101 LYS A CA 1
ATOM 885 C C . LYS A 1 101 ? 7.315 1.492 -3.604 1.00 96.12 101 LYS A C 1
ATOM 887 O O . LYS A 1 101 ? 8.285 1.458 -4.357 1.00 96.12 101 LYS A O 1
ATOM 892 N N . GLN A 1 102 ? 6.056 1.427 -4.036 1.00 92.94 102 GLN A N 1
ATOM 893 C CA . GLN A 1 102 ? 5.708 1.369 -5.459 1.00 92.94 102 GLN A CA 1
ATOM 894 C C . GLN A 1 102 ? 6.184 2.627 -6.188 1.00 92.94 102 GLN A C 1
ATOM 896 O O . GLN A 1 102 ? 6.774 2.537 -7.263 1.00 92.94 102 GLN A O 1
ATOM 901 N N . TRP A 1 103 ? 6.008 3.796 -5.570 1.00 95.19 103 TRP A N 1
ATOM 902 C CA . TRP A 1 103 ? 6.491 5.062 -6.103 1.00 95.19 103 TRP A CA 1
ATOM 903 C C . TRP A 1 103 ? 8.017 5.076 -6.235 1.00 95.19 103 TRP A C 1
ATOM 905 O O . TRP A 1 103 ? 8.530 5.394 -7.303 1.00 95.19 103 TRP A O 1
ATOM 915 N N . GLN A 1 104 ? 8.749 4.635 -5.209 1.00 95.69 104 GLN A N 1
ATOM 916 C CA . GLN A 1 104 ? 10.210 4.521 -5.268 1.00 95.69 104 GLN A CA 1
ATOM 917 C C . GLN A 1 104 ? 10.676 3.525 -6.337 1.00 95.69 104 GLN A C 1
ATOM 919 O O . GLN A 1 104 ? 11.685 3.749 -7.002 1.00 95.69 104 GLN A O 1
ATOM 924 N N . GLN A 1 105 ? 9.973 2.407 -6.524 1.00 91.31 105 GLN A N 1
ATOM 925 C CA . GLN A 1 105 ? 10.285 1.447 -7.588 1.00 91.31 105 GLN A CA 1
ATOM 926 C C . GLN A 1 105 ? 10.072 2.051 -8.980 1.00 91.31 105 GLN A C 1
ATOM 928 O O . GLN A 1 105 ? 10.914 1.865 -9.864 1.00 91.31 105 GLN A O 1
ATOM 933 N N . LEU A 1 106 ? 8.982 2.797 -9.163 1.00 90.31 106 LEU A N 1
ATOM 934 C CA . LEU A 1 106 ? 8.686 3.496 -10.407 1.00 90.31 106 LEU A CA 1
ATOM 935 C C . LEU A 1 106 ? 9.727 4.582 -10.697 1.00 90.31 106 LEU A C 1
ATOM 937 O O . LEU A 1 106 ? 10.255 4.630 -11.803 1.00 90.31 106 LEU A O 1
ATOM 941 N N . ASP A 1 107 ? 10.072 5.398 -9.701 1.00 94.06 107 ASP A N 1
ATOM 942 C CA . ASP A 1 107 ? 11.066 6.469 -9.822 1.00 94.06 107 ASP A CA 1
ATOM 943 C C . ASP A 1 107 ? 12.448 5.915 -10.204 1.00 94.06 107 ASP A C 1
ATOM 945 O O . ASP A 1 107 ? 13.056 6.351 -11.181 1.00 94.06 107 ASP A O 1
ATOM 949 N N . ASN A 1 108 ? 12.885 4.840 -9.540 1.00 91.81 108 ASN A N 1
ATOM 950 C CA . ASN A 1 108 ? 14.114 4.128 -9.903 1.00 91.81 108 ASN A CA 1
ATOM 951 C C . ASN A 1 108 ? 14.073 3.573 -11.337 1.00 91.81 108 ASN A C 1
ATOM 953 O O . ASN A 1 108 ? 15.096 3.540 -12.024 1.00 91.81 108 ASN A O 1
ATOM 957 N N . SER A 1 109 ? 12.910 3.101 -11.791 1.00 89.31 109 SER A N 1
ATOM 958 C CA . SER A 1 109 ? 12.743 2.587 -13.155 1.00 89.31 109 SER A CA 1
ATOM 959 C C . SER A 1 109 ? 12.820 3.720 -14.178 1.00 89.31 109 SER A C 1
ATOM 961 O O . SER A 1 109 ? 13.547 3.601 -15.161 1.00 89.31 109 SER A O 1
ATOM 963 N N . LEU A 1 110 ? 12.160 4.851 -13.914 1.00 91.00 110 LEU A N 1
ATOM 964 C CA . LEU A 1 110 ? 12.227 6.051 -14.750 1.00 91.00 110 LEU A CA 1
ATOM 965 C C . LEU A 1 110 ? 13.647 6.609 -14.834 1.00 91.00 110 LEU A C 1
ATOM 967 O O . LEU A 1 110 ? 14.105 6.929 -15.930 1.00 91.00 110 LEU A O 1
ATOM 971 N N . GLN A 1 111 ? 14.369 6.663 -13.715 1.00 93.88 111 GLN A N 1
ATOM 972 C CA . GLN A 1 111 ? 15.762 7.100 -13.707 1.00 93.88 111 GLN A CA 1
ATOM 973 C C . GLN A 1 111 ? 16.636 6.189 -14.579 1.00 93.88 111 GLN A C 1
ATOM 975 O O . GLN A 1 111 ? 17.402 6.678 -15.406 1.00 93.88 111 GLN A O 1
ATOM 980 N N . LYS A 1 112 ? 16.495 4.862 -14.460 1.00 91.62 112 LYS A N 1
ATOM 981 C CA . LYS A 1 112 ? 17.239 3.911 -15.307 1.00 91.62 112 LYS A CA 1
ATOM 982 C C . LYS A 1 112 ? 16.925 4.074 -16.793 1.00 91.62 112 LYS A C 1
ATOM 984 O O . LYS A 1 112 ? 17.828 3.937 -17.620 1.00 91.62 112 LYS A O 1
ATOM 989 N N . LEU A 1 113 ? 15.665 4.347 -17.130 1.00 91.06 113 LEU A N 1
ATOM 990 C CA . LEU A 1 113 ? 15.247 4.619 -18.505 1.00 91.06 113 LEU A CA 1
ATOM 991 C C . LEU A 1 113 ? 15.848 5.929 -19.026 1.00 91.06 113 LEU A C 1
ATOM 993 O O . LEU A 1 113 ? 16.299 5.964 -20.168 1.00 91.06 113 LEU A O 1
ATOM 997 N N . ASP A 1 114 ? 15.908 6.978 -18.203 1.00 93.81 114 ASP A N 1
ATOM 998 C CA . ASP A 1 114 ? 16.530 8.249 -18.587 1.00 93.81 114 ASP A CA 1
ATOM 999 C C . ASP A 1 114 ? 18.048 8.118 -18.767 1.00 93.81 114 ASP A C 1
ATOM 1001 O O . ASP A 1 114 ? 18.594 8.581 -19.769 1.00 93.81 114 ASP A O 1
ATOM 1005 N N . GLU A 1 115 ? 18.720 7.392 -17.869 1.00 95.00 115 GLU A N 1
ATOM 1006 C CA . GLU A 1 115 ? 20.134 7.031 -18.018 1.00 95.00 115 GLU A CA 1
ATOM 1007 C C . GLU A 1 115 ? 20.378 6.259 -19.323 1.00 95.00 115 GLU A C 1
ATOM 1009 O O . GLU A 1 115 ? 21.334 6.546 -20.043 1.00 95.00 115 GLU A O 1
ATOM 1014 N N . GLY A 1 116 ? 19.495 5.312 -19.660 1.00 93.12 116 GLY A N 1
ATOM 1015 C CA . GLY A 1 116 ? 19.575 4.550 -20.909 1.00 93.12 116 GLY A CA 1
ATOM 1016 C C . GLY A 1 116 ? 19.345 5.408 -22.143 1.00 93.12 116 GLY A C 1
ATOM 1017 O O . GLY A 1 116 ? 20.094 5.314 -23.113 1.00 93.12 116 GLY A O 1
ATOM 1018 N N . ARG A 1 117 ? 18.348 6.295 -22.100 1.00 93.62 117 ARG A N 1
ATOM 1019 C CA . ARG A 1 117 ? 18.075 7.269 -23.162 1.00 93.62 117 ARG A CA 1
ATOM 1020 C C . ARG A 1 117 ? 19.296 8.146 -23.423 1.00 93.62 117 ARG A C 1
ATOM 1022 O O . ARG A 1 117 ? 19.684 8.312 -24.577 1.00 93.62 117 ARG A O 1
ATOM 1029 N N . GLN A 1 118 ? 19.898 8.685 -22.366 1.00 96.31 118 GLN A N 1
ATOM 1030 C CA . GLN A 1 118 ? 21.084 9.528 -22.478 1.00 96.31 118 GLN A CA 1
ATOM 1031 C C . GLN A 1 118 ? 22.278 8.739 -23.025 1.00 96.31 118 GLN A C 1
ATOM 1033 O O . GLN A 1 118 ? 22.957 9.216 -23.931 1.00 96.31 118 GLN A O 1
ATOM 1038 N N . PHE A 1 119 ? 22.490 7.514 -22.536 1.00 95.69 119 PHE A N 1
ATOM 1039 C CA . PHE A 1 119 ? 23.537 6.628 -23.036 1.00 95.69 119 PHE A CA 1
ATOM 1040 C C . PHE A 1 119 ? 23.406 6.373 -24.542 1.00 95.69 119 PHE A C 1
ATOM 1042 O O . PHE A 1 119 ? 24.368 6.578 -25.278 1.00 95.69 119 PHE A O 1
ATOM 1049 N N . TRP A 1 120 ? 22.224 5.965 -25.018 1.00 94.12 120 TRP A N 1
ATOM 1050 C CA . TRP A 1 120 ? 22.016 5.663 -26.439 1.00 94.12 120 TRP A CA 1
ATOM 1051 C C . TRP A 1 120 ? 22.123 6.906 -27.322 1.00 94.12 120 TRP A C 1
ATOM 1053 O O . TRP A 1 120 ? 22.669 6.827 -28.422 1.00 94.12 120 TRP A O 1
ATOM 1063 N N . TYR A 1 121 ? 21.677 8.059 -26.823 1.00 94.62 121 TYR A N 1
ATOM 1064 C CA . TYR A 1 121 ? 21.872 9.338 -27.500 1.00 94.62 121 TYR A CA 1
ATOM 1065 C C . TYR A 1 121 ? 23.362 9.680 -27.661 1.00 94.62 121 TYR A C 1
ATOM 1067 O O . TYR A 1 121 ? 23.806 10.040 -28.752 1.00 94.62 121 TYR A O 1
ATOM 1075 N N . ASP A 1 122 ? 24.155 9.535 -26.597 1.00 94.12 122 ASP A N 1
ATOM 1076 C CA . ASP A 1 122 ? 25.597 9.789 -26.649 1.00 94.12 122 ASP A CA 1
ATOM 1077 C C . ASP A 1 122 ? 26.324 8.747 -27.518 1.00 94.12 122 ASP A C 1
ATOM 1079 O O . ASP A 1 122 ? 27.220 9.093 -28.290 1.00 94.12 122 ASP A O 1
ATOM 1083 N N . PHE A 1 123 ? 25.904 7.482 -27.468 1.00 93.81 123 PHE A N 1
ATOM 1084 C CA . PHE A 1 123 ? 26.411 6.420 -28.337 1.00 93.81 123 PHE A CA 1
ATOM 1085 C C . PHE A 1 123 ? 26.199 6.740 -29.825 1.00 93.81 123 PHE A C 1
ATOM 1087 O O . PHE A 1 123 ? 27.136 6.642 -30.624 1.00 93.81 123 PHE A O 1
ATOM 1094 N N . GLU A 1 124 ? 24.995 7.169 -30.209 1.00 91.69 124 GLU A N 1
ATOM 1095 C CA . GLU A 1 124 ? 24.702 7.582 -31.584 1.00 91.69 124 GLU A CA 1
ATOM 1096 C C . GLU A 1 124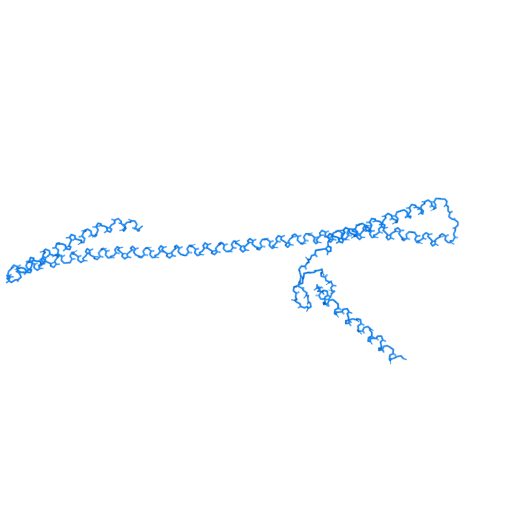 ? 25.543 8.803 -31.980 1.00 91.69 124 GLU A C 1
ATOM 1098 O O . GLU A 1 124 ? 26.189 8.821 -33.031 1.00 91.69 124 GLU A O 1
ATOM 1103 N N . LYS A 1 125 ? 25.611 9.802 -31.096 1.00 91.88 125 LYS A N 1
ATOM 1104 C CA . LYS A 1 125 ? 26.315 11.057 -31.355 1.00 91.88 125 LYS A CA 1
ATOM 1105 C C . LYS A 1 125 ? 27.825 10.892 -31.520 1.00 91.88 125 LYS A C 1
ATOM 1107 O O . LYS A 1 125 ? 28.406 11.589 -32.348 1.00 91.88 125 LYS A O 1
ATOM 1112 N N . TYR A 1 126 ? 28.467 10.043 -30.721 1.00 92.62 126 TYR A N 1
ATOM 1113 C CA . TYR A 1 126 ? 29.927 9.928 -30.707 1.00 92.62 126 TYR A CA 1
ATOM 1114 C C . TYR A 1 126 ? 30.413 8.671 -31.426 1.00 92.62 126 TYR A C 1
ATOM 1116 O O . TYR A 1 126 ? 31.211 8.775 -32.352 1.00 92.62 126 TYR A O 1
ATOM 1124 N N . GLN A 1 127 ? 29.918 7.490 -31.053 1.00 90.19 127 GLN A N 1
ATOM 1125 C CA . GLN A 1 127 ? 30.461 6.228 -31.565 1.00 90.19 127 GLN A CA 1
ATOM 1126 C C . GLN A 1 127 ? 29.993 5.946 -32.993 1.00 90.19 127 GLN A C 1
ATOM 1128 O O . GLN A 1 127 ? 30.805 5.668 -33.876 1.00 90.19 127 GLN A O 1
ATOM 1133 N N . THR A 1 128 ? 28.691 6.094 -33.259 1.00 88.69 128 THR A N 1
ATOM 1134 C CA . THR A 1 128 ? 28.150 5.882 -34.615 1.00 88.69 128 THR A CA 1
ATOM 1135 C C . THR A 1 128 ? 28.702 6.922 -35.589 1.00 88.69 128 THR A C 1
ATOM 1137 O O . THR A 1 128 ? 29.120 6.579 -36.696 1.00 88.69 128 THR A O 1
ATOM 1140 N N . PHE A 1 129 ? 28.763 8.186 -35.160 1.00 91.00 129 PHE A N 1
ATOM 1141 C CA . PHE A 1 129 ? 29.321 9.270 -35.964 1.00 91.00 129 PHE A CA 1
ATOM 1142 C C . PHE A 1 129 ? 30.781 9.014 -36.360 1.00 91.00 129 PHE A C 1
ATOM 1144 O O . PHE A 1 129 ? 31.098 9.097 -37.544 1.00 91.00 129 PHE A O 1
ATOM 1151 N N . MET A 1 130 ? 31.653 8.636 -35.417 1.00 90.00 130 MET A N 1
ATOM 1152 C CA . MET A 1 130 ? 33.077 8.393 -35.694 1.00 90.00 130 MET A CA 1
ATOM 1153 C C . MET A 1 130 ? 33.305 7.236 -36.673 1.00 90.00 130 MET A C 1
ATOM 1155 O O . MET A 1 130 ? 34.154 7.337 -37.567 1.00 90.00 130 MET A O 1
ATOM 1159 N N . VAL A 1 131 ? 32.535 6.148 -36.552 1.00 93.50 131 VAL A N 1
ATOM 1160 C CA . VAL A 1 131 ? 32.583 5.030 -37.510 1.00 93.50 131 VAL A CA 1
ATOM 1161 C C . VAL A 1 131 ? 32.142 5.496 -38.897 1.00 93.50 131 VAL A C 1
ATOM 1163 O O . VAL A 1 131 ? 32.831 5.227 -39.882 1.00 93.50 131 VAL A O 1
ATOM 1166 N N . MET A 1 132 ? 31.031 6.234 -38.990 1.00 92.56 132 MET A N 1
ATOM 1167 C CA . MET A 1 132 ? 30.533 6.733 -40.274 1.00 92.56 132 MET A CA 1
ATOM 1168 C C . MET A 1 132 ? 31.483 7.744 -40.921 1.00 92.56 132 MET A C 1
ATOM 1170 O O . MET A 1 132 ? 31.738 7.645 -42.120 1.00 92.56 132 MET A O 1
ATOM 1174 N N . GLU A 1 133 ? 32.029 8.691 -40.159 1.00 92.38 133 GLU A N 1
ATOM 1175 C CA . GLU A 1 133 ? 32.943 9.719 -40.667 1.00 92.38 133 GLU A CA 1
ATOM 1176 C C . GLU A 1 133 ? 34.242 9.094 -41.193 1.00 92.38 133 GLU A C 1
ATOM 1178 O O . GLU A 1 133 ? 34.652 9.359 -42.327 1.00 92.38 133 GLU A O 1
ATOM 1183 N N . SER A 1 134 ? 34.857 8.201 -40.413 1.00 91.81 134 SER A N 1
ATOM 1184 C CA . SER A 1 134 ? 36.085 7.514 -40.829 1.00 91.81 134 SER A CA 1
ATOM 1185 C C . SER A 1 134 ? 35.855 6.584 -42.027 1.00 91.81 134 SER A C 1
ATOM 1187 O O . SER A 1 134 ? 36.670 6.568 -42.952 1.00 91.81 134 SER A O 1
ATOM 1189 N N . MET A 1 135 ? 34.716 5.885 -42.089 1.00 93.38 135 MET A N 1
ATOM 1190 C CA . MET A 1 135 ? 34.320 5.088 -43.257 1.00 93.38 135 MET A CA 1
ATOM 1191 C C . MET A 1 135 ? 34.129 5.955 -44.508 1.00 93.38 135 MET A C 1
ATOM 1193 O O . MET A 1 135 ? 34.657 5.629 -45.573 1.00 93.38 135 MET A O 1
ATOM 1197 N N . GLN A 1 136 ? 33.398 7.068 -44.393 1.00 92.44 136 GLN A N 1
ATOM 1198 C CA . GLN A 1 136 ? 33.158 7.986 -45.509 1.00 92.44 136 GLN A CA 1
ATOM 1199 C C . GLN A 1 136 ? 34.466 8.563 -46.049 1.00 92.44 136 GLN A C 1
ATOM 1201 O O . GLN A 1 136 ? 34.652 8.607 -47.267 1.00 92.44 136 GLN A O 1
ATOM 1206 N N . TYR A 1 137 ? 35.389 8.951 -45.165 1.00 90.88 137 TYR A N 1
ATOM 1207 C CA . TYR A 1 137 ? 36.707 9.436 -45.566 1.00 90.88 137 TYR A CA 1
ATOM 1208 C C . TYR A 1 137 ? 37.481 8.377 -46.366 1.00 90.88 137 TYR A C 1
ATOM 1210 O O . TYR A 1 137 ? 37.993 8.671 -47.449 1.00 90.88 137 TYR A O 1
ATOM 1218 N N . LEU A 1 138 ? 37.519 7.128 -45.886 1.00 90.38 138 LEU A N 1
ATOM 1219 C CA . LEU A 1 138 ? 38.214 6.030 -46.568 1.00 90.38 138 LEU A CA 1
ATOM 1220 C C . LEU A 1 138 ? 37.622 5.733 -47.956 1.00 90.38 138 LEU A C 1
ATOM 1222 O O . LEU A 1 138 ? 38.381 5.595 -48.918 1.00 90.38 138 LEU A O 1
ATOM 1226 N N . ILE A 1 139 ? 36.290 5.718 -48.087 1.00 89.25 139 ILE A N 1
ATOM 1227 C CA . ILE A 1 139 ? 35.592 5.525 -49.373 1.00 89.25 139 ILE A CA 1
ATOM 1228 C C . ILE A 1 139 ? 35.921 6.660 -50.353 1.00 89.25 139 ILE A C 1
ATOM 1230 O O . ILE A 1 139 ? 36.230 6.421 -51.523 1.00 89.25 139 ILE A O 1
ATOM 1234 N N . GLN A 1 140 ? 35.891 7.913 -49.888 1.00 87.69 140 GLN A N 1
ATOM 1235 C CA . GLN A 1 140 ? 36.216 9.073 -50.725 1.00 87.69 140 GLN A CA 1
ATOM 1236 C C . GLN A 1 140 ? 37.658 9.010 -51.245 1.00 87.69 140 GLN A C 1
ATOM 1238 O O . GLN A 1 140 ? 37.904 9.291 -52.422 1.00 87.69 140 GLN A O 1
ATOM 1243 N N . GLN A 1 141 ? 38.604 8.604 -50.399 1.00 83.56 141 GLN A N 1
ATOM 1244 C CA . GLN A 1 141 ? 40.009 8.463 -50.779 1.00 83.56 141 GLN A CA 1
ATOM 1245 C C . GLN A 1 141 ? 40.258 7.283 -51.727 1.00 83.56 141 GLN A C 1
ATOM 1247 O O . GLN A 1 141 ? 41.084 7.383 -52.639 1.00 83.56 141 GLN A O 1
ATOM 1252 N N . GLU A 1 142 ? 39.533 6.174 -51.572 1.00 81.56 142 GLU A N 1
ATOM 1253 C CA . GLU A 1 142 ? 39.590 5.047 -52.508 1.00 81.56 142 GLU A CA 1
ATOM 1254 C C . GLU A 1 142 ? 39.141 5.471 -53.914 1.00 81.56 142 GLU A C 1
ATOM 1256 O O . GLU A 1 142 ? 39.856 5.243 -54.896 1.00 81.56 142 GLU A O 1
ATOM 1261 N N . HIS A 1 143 ? 38.023 6.198 -54.011 1.00 80.25 143 HIS A N 1
ATOM 1262 C CA . HIS A 1 143 ? 37.538 6.736 -55.281 1.00 80.25 143 HIS A CA 1
ATOM 1263 C C . HIS A 1 143 ? 38.519 7.727 -55.930 1.00 80.25 143 HIS A C 1
ATOM 1265 O O . HIS A 1 143 ? 38.660 7.726 -57.154 1.00 80.25 143 HIS A O 1
ATOM 1271 N N . GLN A 1 144 ? 39.243 8.533 -55.148 1.00 73.44 144 GLN A N 1
ATOM 1272 C CA . GLN A 1 144 ? 40.244 9.482 -55.665 1.00 73.44 144 GLN A CA 1
ATOM 1273 C C . GLN A 1 144 ? 41.557 8.797 -56.090 1.00 73.44 144 GLN A C 1
ATOM 1275 O O . GLN A 1 144 ? 42.157 9.168 -57.103 1.00 73.44 144 GLN A O 1
ATOM 1280 N N . SER A 1 145 ? 41.973 7.743 -55.382 1.00 62.31 145 SER A N 1
ATOM 1281 C CA . SER A 1 145 ? 43.204 6.989 -55.655 1.00 62.31 145 SER A CA 1
ATOM 1282 C C . SER A 1 145 ? 43.205 6.247 -56.992 1.00 62.31 145 SER A C 1
ATOM 1284 O O . SER A 1 145 ? 44.276 5.922 -57.500 1.00 62.31 145 SER A O 1
ATOM 1286 N N . THR A 1 146 ? 42.036 5.960 -57.566 1.00 60.66 146 THR A N 1
ATOM 1287 C CA . THR A 1 146 ? 41.935 5.309 -58.884 1.00 60.66 146 THR A CA 1
ATOM 1288 C C . THR A 1 146 ? 42.336 6.230 -60.045 1.00 60.66 146 THR A C 1
ATOM 1290 O O . THR A 1 146 ? 42.486 5.755 -61.170 1.00 60.66 146 THR A O 1
ATOM 1293 N N . ARG A 1 147 ? 42.551 7.535 -59.794 1.00 59.28 147 ARG A N 1
ATOM 1294 C CA . ARG A 1 147 ? 42.868 8.536 -60.828 1.00 59.28 147 ARG A CA 1
ATOM 1295 C C . ARG A 1 147 ? 44.303 9.083 -60.813 1.00 59.28 147 ARG A C 1
ATOM 1297 O O . ARG A 1 147 ? 44.727 9.552 -61.861 1.00 59.28 147 ARG A O 1
ATOM 1304 N N . ASN A 1 148 ? 45.064 9.001 -59.712 1.00 59.81 148 ASN A N 1
ATOM 1305 C CA . ASN A 1 148 ? 46.414 9.593 -59.590 1.00 59.81 148 ASN A CA 1
ATOM 1306 C C . ASN A 1 148 ? 47.390 8.725 -58.757 1.00 59.81 148 ASN A C 1
ATOM 1308 O O . ASN A 1 148 ? 46.971 7.977 -57.877 1.00 59.81 148 ASN A O 1
ATOM 1312 N N . LYS A 1 149 ? 48.709 8.839 -59.007 1.00 64.75 149 LYS A N 1
ATOM 1313 C CA . LYS A 1 149 ? 49.766 8.220 -58.173 1.00 64.75 149 LYS A CA 1
ATOM 1314 C C . LYS A 1 149 ? 49.793 8.881 -56.788 1.00 64.75 149 LYS A C 1
ATOM 1316 O O . LYS A 1 149 ? 50.070 10.074 -56.710 1.00 64.75 149 LYS A O 1
ATOM 1321 N N . LYS A 1 150 ? 49.560 8.092 -55.734 1.00 66.12 150 LYS A N 1
ATOM 1322 C CA . LYS A 1 150 ? 49.585 8.538 -54.331 1.00 66.12 150 LYS A CA 1
ATOM 1323 C C . LYS A 1 150 ? 50.964 9.044 -53.903 1.00 66.12 150 LYS A C 1
ATOM 1325 O O . LYS A 1 150 ? 51.975 8.406 -54.207 1.00 66.12 150 LYS A O 1
ATOM 1330 N N . SER A 1 151 ? 50.996 10.157 -53.175 1.00 76.31 151 SER A N 1
ATOM 1331 C CA . SER A 1 151 ? 52.206 10.640 -52.495 1.00 76.31 151 SER A CA 1
ATOM 1332 C C . SER A 1 151 ? 52.506 9.817 -51.227 1.00 76.31 151 SER A C 1
ATOM 1334 O O . SER A 1 151 ? 51.649 9.089 -50.724 1.00 76.31 151 SER A O 1
ATOM 1336 N N . VAL A 1 152 ? 53.737 9.902 -50.705 1.00 75.25 152 VAL A N 1
ATOM 1337 C CA . VAL A 1 152 ? 54.132 9.206 -49.460 1.00 75.25 152 VAL A CA 1
ATOM 1338 C C . VAL A 1 152 ? 53.315 9.711 -48.261 1.00 75.25 152 VAL A C 1
ATOM 1340 O O . VAL A 1 152 ? 52.877 8.906 -47.441 1.00 75.25 152 VAL A O 1
ATOM 1343 N N . ASP A 1 153 ? 53.031 11.014 -48.211 1.00 78.19 153 ASP A N 1
ATOM 1344 C CA . ASP A 1 153 ? 52.237 11.634 -47.143 1.00 78.19 153 ASP A CA 1
ATOM 1345 C C . ASP A 1 153 ? 50.765 11.185 -47.181 1.00 78.19 153 ASP A C 1
ATOM 1347 O O . ASP A 1 153 ? 50.168 10.906 -46.141 1.00 78.19 153 ASP A O 1
ATOM 1351 N N . GLU A 1 154 ? 50.185 11.017 -48.376 1.00 79.06 154 GLU A N 1
ATOM 1352 C CA . GLU A 1 154 ? 48.833 10.462 -48.548 1.00 79.06 154 GLU A CA 1
ATOM 1353 C C . GLU A 1 154 ? 48.740 9.006 -48.077 1.00 79.06 154 GLU A C 1
ATOM 1355 O O . GLU A 1 154 ? 47.739 8.609 -47.482 1.00 79.06 154 GLU A O 1
ATOM 1360 N N . ALA A 1 155 ? 49.780 8.199 -48.308 1.00 79.44 155 ALA A N 1
ATOM 1361 C CA . ALA A 1 155 ? 49.816 6.816 -47.839 1.00 79.44 155 ALA A CA 1
ATOM 1362 C C . ALA A 1 155 ? 49.878 6.728 -46.303 1.00 79.44 155 ALA A C 1
ATOM 1364 O O . ALA A 1 155 ? 49.183 5.898 -45.716 1.00 79.44 155 ALA A O 1
ATOM 1365 N N . MET A 1 156 ? 50.649 7.606 -45.649 1.00 83.19 156 MET A N 1
ATOM 1366 C CA . MET A 1 156 ? 50.708 7.682 -44.182 1.00 83.19 156 MET A CA 1
ATOM 1367 C C . MET A 1 156 ? 49.384 8.162 -43.572 1.00 83.19 156 MET A C 1
ATOM 1369 O O . MET A 1 156 ? 48.934 7.603 -42.572 1.00 83.19 156 MET A O 1
ATOM 1373 N N . MET A 1 157 ? 48.725 9.149 -44.188 1.00 84.75 157 MET A N 1
ATOM 1374 C CA . MET A 1 157 ? 47.399 9.608 -43.751 1.00 84.75 157 MET A CA 1
ATOM 1375 C C . MET A 1 157 ? 46.338 8.514 -43.915 1.00 84.75 157 MET A C 1
ATOM 1377 O O . MET A 1 157 ? 45.514 8.322 -43.023 1.00 84.75 157 MET A O 1
ATOM 1381 N N . MET A 1 158 ? 46.379 7.749 -45.010 1.00 84.81 158 MET A N 1
ATOM 1382 C CA . MET A 1 158 ? 45.480 6.608 -45.209 1.00 84.81 158 MET A CA 1
ATOM 1383 C C . MET A 1 158 ? 45.659 5.527 -44.142 1.00 84.81 158 MET A C 1
ATOM 1385 O O . MET A 1 158 ? 44.664 5.030 -43.622 1.00 84.81 158 MET A O 1
ATOM 1389 N N . ASP A 1 159 ? 46.896 5.179 -43.784 1.00 87.94 159 ASP A N 1
ATOM 1390 C CA . ASP A 1 159 ? 47.156 4.193 -42.728 1.00 87.94 159 ASP A CA 1
ATOM 1391 C C . ASP A 1 159 ? 46.635 4.671 -41.360 1.00 87.94 159 ASP A C 1
ATOM 1393 O O . ASP A 1 159 ? 45.987 3.913 -40.631 1.00 87.94 159 ASP A O 1
ATOM 1397 N N . ALA A 1 160 ? 46.811 5.962 -41.051 1.00 89.44 160 ALA A N 1
ATOM 1398 C CA . ALA A 1 160 ? 46.254 6.572 -39.846 1.00 89.44 160 ALA A CA 1
ATOM 1399 C C . ALA A 1 160 ? 44.720 6.472 -39.807 1.00 89.44 160 ALA A C 1
ATOM 1401 O O . ALA A 1 160 ? 44.165 6.034 -38.801 1.00 89.44 160 ALA A O 1
ATOM 1402 N N . TRP A 1 161 ? 44.030 6.791 -40.906 1.00 91.06 161 TRP A N 1
ATOM 1403 C CA . TRP A 1 161 ? 42.568 6.690 -40.985 1.00 91.06 161 TRP A CA 1
ATOM 1404 C C . TRP A 1 161 ? 42.051 5.250 -40.964 1.00 91.06 161 TRP A C 1
ATOM 1406 O O . TRP A 1 161 ? 41.022 4.991 -40.344 1.00 91.06 161 TRP A O 1
ATOM 1416 N N . ILE A 1 162 ? 42.769 4.294 -41.564 1.00 92.38 162 ILE A N 1
ATOM 1417 C CA . ILE A 1 162 ? 42.441 2.863 -41.456 1.00 92.38 162 ILE A CA 1
ATOM 1418 C C . ILE A 1 162 ? 42.526 2.414 -39.996 1.00 92.38 162 ILE A C 1
ATOM 1420 O O . ILE A 1 162 ? 41.654 1.683 -39.519 1.00 92.38 162 ILE A O 1
ATOM 1424 N N . LYS A 1 163 ? 43.563 2.847 -39.271 1.00 93.75 163 LYS A N 1
ATOM 1425 C CA . LYS A 1 163 ? 43.704 2.552 -37.844 1.00 93.75 163 LYS A CA 1
ATOM 1426 C C . LYS A 1 163 ? 42.580 3.194 -37.030 1.00 93.75 163 LYS A C 1
ATOM 1428 O O . LYS A 1 163 ? 41.994 2.504 -36.200 1.00 93.75 163 LYS A O 1
ATOM 1433 N N . THR A 1 164 ? 42.249 4.458 -37.295 1.00 92.56 164 THR A N 1
ATOM 1434 C CA . THR A 1 164 ? 41.133 5.163 -36.644 1.00 92.56 164 THR A CA 1
ATOM 1435 C C . THR A 1 164 ? 39.807 4.448 -36.876 1.00 92.56 164 THR A C 1
ATOM 1437 O O . THR A 1 164 ? 39.097 4.188 -35.914 1.00 92.56 164 THR A O 1
ATOM 1440 N N . PHE A 1 165 ? 39.500 4.056 -38.116 1.00 94.75 165 PHE A N 1
ATOM 1441 C CA . PHE A 1 165 ? 38.277 3.317 -38.439 1.00 94.75 165 PHE A CA 1
ATOM 1442 C C . PHE A 1 165 ? 38.201 1.986 -37.686 1.00 94.75 165 PHE A C 1
ATOM 1444 O O . PHE A 1 165 ? 37.192 1.690 -37.056 1.00 94.75 165 PHE A O 1
ATOM 1451 N N . LYS A 1 166 ? 39.288 1.202 -37.680 1.00 95.25 166 LYS A N 1
ATOM 1452 C CA . LYS A 1 166 ? 39.332 -0.068 -36.937 1.00 95.25 166 LYS A CA 1
ATOM 1453 C C . LYS A 1 166 ? 39.082 0.138 -35.446 1.00 95.25 166 LYS A C 1
ATOM 1455 O O . LYS A 1 166 ? 38.273 -0.584 -34.880 1.00 95.25 166 LYS A O 1
ATOM 1460 N N . MET A 1 167 ? 39.755 1.113 -34.831 1.00 95.56 167 MET A N 1
ATOM 1461 C CA . MET A 1 167 ? 39.552 1.441 -33.416 1.00 95.56 167 MET A CA 1
ATOM 1462 C C . MET A 1 167 ? 38.111 1.874 -33.142 1.00 95.56 167 MET A C 1
ATOM 1464 O O . MET A 1 167 ? 37.500 1.347 -32.222 1.00 95.56 167 MET A O 1
ATOM 1468 N N . ALA A 1 168 ? 37.544 2.741 -33.985 1.00 93.94 168 ALA A N 1
ATOM 1469 C CA . ALA A 1 168 ? 36.156 3.178 -33.859 1.00 93.94 168 ALA A CA 1
ATOM 1470 C C . ALA A 1 168 ? 35.169 2.002 -33.968 1.00 93.94 168 ALA A C 1
ATOM 1472 O O . ALA A 1 168 ? 34.204 1.948 -33.215 1.00 93.94 168 ALA A O 1
ATOM 1473 N N . CYS A 1 169 ? 35.411 1.026 -34.852 1.00 95.00 169 CYS A N 1
ATOM 1474 C CA . CYS A 1 169 ? 34.585 -0.183 -34.929 1.00 95.00 169 CYS A CA 1
ATOM 1475 C C . CYS A 1 169 ? 34.675 -1.047 -33.663 1.00 95.00 169 CYS A C 1
ATOM 1477 O O . CYS A 1 169 ? 33.657 -1.592 -33.243 1.00 95.00 169 CYS A O 1
ATOM 1479 N N . PHE A 1 170 ? 35.862 -1.178 -33.062 1.00 95.62 170 PHE A N 1
ATOM 1480 C CA . PHE A 1 170 ? 36.020 -1.902 -31.796 1.00 95.62 170 PHE A CA 1
ATOM 1481 C C . PHE A 1 170 ? 35.299 -1.189 -30.647 1.00 95.62 170 PHE A C 1
ATOM 1483 O O . PHE A 1 170 ? 34.510 -1.813 -29.946 1.00 95.62 170 PHE A O 1
ATOM 1490 N N . GLU A 1 171 ? 35.511 0.120 -30.494 1.00 93.75 171 GLU A N 1
ATOM 1491 C CA . GLU A 1 171 ? 34.854 0.927 -29.456 1.00 93.75 171 GLU A CA 1
ATOM 1492 C C . GLU A 1 171 ? 33.327 0.940 -29.622 1.00 93.75 171 GLU A C 1
ATOM 1494 O O . GLU A 1 171 ? 32.595 0.883 -28.631 1.00 93.75 171 GLU A O 1
ATOM 1499 N N . TYR A 1 172 ? 32.839 0.959 -30.867 1.00 95.44 172 TYR A N 1
ATOM 1500 C CA . TYR A 1 172 ? 31.419 0.827 -31.180 1.00 95.44 172 TYR A CA 1
ATOM 1501 C C . TYR A 1 172 ? 30.853 -0.501 -30.676 1.00 95.44 172 TYR A C 1
ATOM 1503 O O . TYR A 1 172 ? 29.833 -0.493 -29.991 1.00 95.44 172 TYR A O 1
ATOM 1511 N N . ASP A 1 173 ? 31.495 -1.626 -31.003 1.00 95.31 173 ASP A N 1
ATOM 1512 C CA . ASP A 1 173 ? 31.017 -2.957 -30.610 1.00 95.31 173 ASP A CA 1
ATOM 1513 C C . ASP A 1 173 ? 31.024 -3.127 -29.084 1.00 95.31 173 ASP A C 1
ATOM 1515 O O . ASP A 1 173 ? 30.020 -3.543 -28.506 1.00 95.31 173 ASP A O 1
ATOM 1519 N N . GLU A 1 174 ? 32.096 -2.701 -28.410 1.00 94.94 174 GLU A N 1
ATOM 1520 C CA . GLU A 1 174 ? 32.179 -2.737 -26.944 1.00 94.94 174 GLU A CA 1
ATOM 1521 C C . GLU A 1 174 ? 31.090 -1.878 -26.287 1.00 94.94 174 GLU A C 1
ATOM 1523 O O . GLU A 1 174 ? 30.396 -2.333 -25.371 1.00 94.94 174 GLU A O 1
ATOM 1528 N N . CYS A 1 175 ? 30.892 -0.644 -26.764 1.00 93.44 175 CYS A N 1
ATOM 1529 C CA . CYS A 1 175 ? 29.844 0.230 -26.237 1.00 93.44 175 CYS A CA 1
ATOM 1530 C C . CYS A 1 175 ? 28.446 -0.331 -26.516 1.00 93.44 175 CYS A C 1
ATOM 1532 O O . CYS A 1 175 ? 27.571 -0.263 -25.653 1.00 93.44 175 CYS A O 1
ATOM 1534 N N . PHE A 1 176 ? 28.226 -0.898 -27.700 1.00 94.19 176 PHE A N 1
ATOM 1535 C CA . PHE A 1 176 ? 26.946 -1.484 -28.075 1.00 94.19 176 PHE A CA 1
ATOM 1536 C C . PHE A 1 176 ? 26.601 -2.683 -27.188 1.00 94.19 176 PHE A C 1
ATOM 1538 O O . PHE A 1 176 ? 25.493 -2.743 -26.653 1.00 94.19 176 PHE A O 1
ATOM 1545 N N . GLN A 1 177 ? 27.555 -3.592 -26.965 1.00 94.75 177 GLN A N 1
ATOM 1546 C CA . GLN A 1 177 ? 27.388 -4.736 -26.065 1.00 94.75 177 GLN A CA 1
ATOM 1547 C C . GLN A 1 177 ? 27.110 -4.278 -24.630 1.00 94.75 177 GLN A C 1
ATOM 1549 O O . GLN A 1 177 ? 26.142 -4.736 -24.021 1.00 94.75 177 GLN A O 1
ATOM 1554 N N . HIS A 1 178 ? 27.873 -3.300 -24.125 1.00 93.88 178 HIS A N 1
ATOM 1555 C CA . HIS A 1 178 ? 27.617 -2.706 -22.810 1.00 93.88 178 HIS A CA 1
ATOM 1556 C C . HIS A 1 178 ? 26.193 -2.140 -22.703 1.00 93.88 178 HIS A C 1
ATOM 1558 O O . HIS A 1 178 ? 25.498 -2.347 -21.704 1.00 93.88 178 HIS A O 1
ATOM 1564 N N . GLY A 1 179 ? 25.744 -1.449 -23.753 1.00 93.12 179 GLY A N 1
ATOM 1565 C CA . GLY A 1 179 ? 24.395 -0.917 -23.860 1.00 93.12 179 GLY A CA 1
ATOM 1566 C C . GLY A 1 179 ? 23.319 -2.003 -23.810 1.00 93.12 179 GLY A C 1
ATOM 1567 O O . GLY A 1 179 ? 22.331 -1.887 -23.078 1.00 93.12 179 GLY A O 1
ATOM 1568 N N . GLN A 1 180 ? 23.517 -3.081 -24.570 1.00 91.31 180 GLN A N 1
ATOM 1569 C CA . GLN A 1 180 ? 22.589 -4.209 -24.608 1.00 91.31 180 GLN A CA 1
ATOM 1570 C C . GLN A 1 180 ? 22.463 -4.892 -23.246 1.00 91.31 180 GLN A C 1
ATOM 1572 O O . GLN A 1 180 ? 21.353 -5.033 -22.734 1.00 91.31 180 GLN A O 1
ATOM 1577 N N . GLU A 1 181 ? 23.576 -5.259 -22.617 1.00 91.88 181 GLU A N 1
ATOM 1578 C CA . GLU A 1 181 ? 23.558 -5.960 -21.328 1.00 91.88 181 GLU A CA 1
ATOM 1579 C C . GLU A 1 181 ? 22.849 -5.147 -20.236 1.00 91.88 181 GLU A C 1
ATOM 1581 O O . GLU A 1 181 ? 22.087 -5.688 -19.425 1.00 91.88 181 GLU A O 1
ATOM 1586 N N . ARG A 1 182 ? 23.075 -3.830 -20.230 1.00 90.69 182 ARG A N 1
ATOM 1587 C CA . ARG A 1 182 ? 22.621 -2.951 -19.155 1.00 90.69 182 ARG A CA 1
ATOM 1588 C C . ARG A 1 182 ? 21.173 -2.486 -19.290 1.00 90.69 182 ARG A C 1
ATOM 1590 O O . ARG A 1 182 ? 20.504 -2.371 -18.263 1.00 90.69 182 ARG A O 1
ATOM 1597 N N . TRP A 1 183 ? 20.686 -2.207 -20.503 1.00 89.38 183 TRP A N 1
ATOM 1598 C CA . TRP A 1 183 ? 19.361 -1.593 -20.691 1.00 89.38 183 TRP A CA 1
ATOM 1599 C C . TRP A 1 183 ? 18.334 -2.470 -21.411 1.00 89.38 183 TRP A C 1
ATOM 1601 O O . TRP A 1 183 ? 17.146 -2.289 -21.160 1.00 89.38 183 TRP A O 1
ATOM 1611 N N . PHE A 1 184 ? 18.731 -3.463 -22.219 1.00 83.25 184 PHE A N 1
ATOM 1612 C CA . PHE A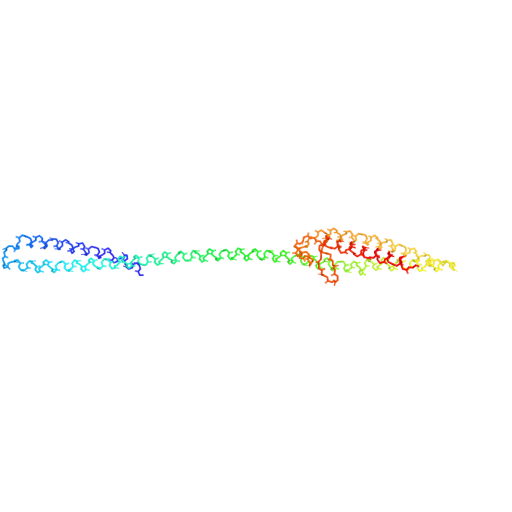 1 184 ? 17.757 -4.364 -22.868 1.00 83.25 184 PHE A CA 1
ATOM 1613 C C . PHE A 1 184 ? 17.191 -5.437 -21.927 1.00 83.25 184 PHE A C 1
ATOM 1615 O O . PHE A 1 184 ? 16.229 -6.121 -22.268 1.00 83.25 184 PHE A O 1
ATOM 1622 N N . THR A 1 185 ? 17.758 -5.584 -20.730 1.00 84.56 185 THR A N 1
ATOM 1623 C CA . THR A 1 185 ? 17.242 -6.477 -19.682 1.00 84.56 185 THR A CA 1
ATOM 1624 C C . THR A 1 185 ? 16.139 -5.833 -18.837 1.00 84.56 185 THR A C 1
ATOM 1626 O O . THR A 1 185 ? 15.514 -6.512 -18.020 1.00 84.56 185 THR A O 1
ATOM 1629 N N . ILE A 1 186 ? 15.881 -4.533 -19.018 1.00 85.12 186 ILE A N 1
ATOM 1630 C CA . ILE A 1 186 ? 14.853 -3.800 -18.279 1.00 85.12 186 ILE A CA 1
ATOM 1631 C C . ILE A 1 186 ? 13.478 -4.179 -18.830 1.00 85.12 186 ILE A C 1
ATOM 1633 O O . ILE A 1 186 ? 13.182 -3.962 -20.002 1.00 85.12 186 ILE A O 1
ATOM 1637 N N . GLN A 1 187 ? 12.617 -4.709 -17.964 1.00 84.88 187 GLN A N 1
ATOM 1638 C CA . GLN A 1 187 ? 11.201 -4.878 -18.275 1.00 84.88 187 GLN A CA 1
ATOM 1639 C C . GLN A 1 187 ? 10.449 -3.605 -17.905 1.00 84.88 187 GLN A C 1
ATOM 1641 O O . GLN A 1 187 ? 10.594 -3.097 -16.792 1.00 84.88 187 GLN A O 1
ATOM 1646 N N . VAL A 1 188 ? 9.659 -3.094 -18.845 1.00 87.56 188 VAL A N 1
ATOM 1647 C CA . VAL A 1 188 ? 8.819 -1.916 -18.647 1.00 87.56 188 VAL A CA 1
ATOM 1648 C C . VAL A 1 188 ? 7.378 -2.387 -18.604 1.00 87.56 188 VAL A C 1
ATOM 1650 O O . VAL A 1 188 ? 6.926 -3.097 -19.498 1.00 87.56 188 VAL A O 1
ATOM 1653 N N . GLU A 1 189 ? 6.670 -2.014 -17.545 1.00 90.38 189 GLU A N 1
ATOM 1654 C CA . GLU A 1 189 ? 5.232 -2.226 -17.455 1.00 90.38 189 GLU A CA 1
ATOM 1655 C C . GLU A 1 189 ? 4.519 -1.092 -18.197 1.00 90.38 189 GLU A C 1
ATOM 1657 O O . GLU A 1 189 ? 4.756 0.086 -17.917 1.00 90.38 189 GLU A O 1
ATOM 1662 N N . PHE A 1 190 ? 3.679 -1.433 -19.171 1.00 91.31 190 PHE A N 1
ATOM 1663 C CA . PHE A 1 190 ? 2.904 -0.456 -19.930 1.00 91.31 190 PHE A CA 1
ATOM 1664 C C . PHE A 1 190 ? 1.566 -1.027 -20.396 1.00 91.31 190 PHE A C 1
ATOM 1666 O O . PHE A 1 190 ? 1.421 -2.228 -20.625 1.00 91.31 190 PHE A O 1
ATOM 1673 N N . ASP A 1 191 ? 0.601 -0.136 -20.603 1.00 94.81 191 ASP A N 1
ATOM 1674 C CA . ASP A 1 191 ? -0.672 -0.476 -21.226 1.00 94.81 191 ASP A CA 1
ATOM 1675 C C . ASP A 1 191 ? -0.526 -0.456 -22.748 1.00 94.81 191 ASP A C 1
ATOM 1677 O O . ASP A 1 191 ? -0.234 0.582 -23.351 1.00 94.81 191 ASP A O 1
ATOM 1681 N N . CYS A 1 192 ? -0.737 -1.604 -23.393 1.00 95.00 192 CYS A N 1
ATOM 1682 C CA . CYS A 1 192 ? -0.747 -1.668 -24.850 1.00 95.00 192 CYS A CA 1
ATOM 1683 C C . CYS A 1 192 ? -1.978 -0.938 -25.400 1.00 95.00 192 CYS A C 1
ATOM 1685 O O . CYS A 1 192 ? -3.112 -1.331 -25.130 1.00 95.00 192 CYS A O 1
ATOM 1687 N N . ALA A 1 193 ? -1.766 0.066 -26.249 1.00 94.56 193 ALA A N 1
ATOM 1688 C CA . ALA A 1 193 ? -2.840 0.914 -26.762 1.00 94.56 193 ALA A CA 1
ATOM 1689 C C . ALA A 1 193 ? -3.848 0.199 -27.683 1.00 94.56 193 ALA A C 1
ATOM 1691 O O . ALA A 1 193 ? -4.936 0.719 -27.927 1.00 94.56 193 ALA A O 1
ATOM 1692 N N . LEU A 1 194 ? -3.498 -0.980 -28.216 1.00 93.25 194 LEU A N 1
ATOM 1693 C CA . LEU A 1 194 ? -4.377 -1.745 -29.104 1.00 93.25 194 LEU A CA 1
ATOM 1694 C C . LEU A 1 194 ? -5.208 -2.790 -28.350 1.00 93.25 194 LEU A C 1
ATOM 1696 O O . LEU A 1 194 ? -6.419 -2.868 -28.543 1.00 93.25 194 LEU A O 1
ATOM 1700 N N . CYS A 1 195 ? -4.571 -3.606 -27.505 1.00 94.56 195 CYS A N 1
ATOM 1701 C CA . CYS A 1 195 ? -5.260 -4.679 -26.781 1.00 94.56 195 CYS A CA 1
ATOM 1702 C C . CYS A 1 195 ? -5.707 -4.290 -25.364 1.00 94.56 195 CYS A C 1
ATOM 1704 O O . CYS A 1 195 ? -6.459 -5.049 -24.759 1.00 94.56 195 CYS A O 1
ATOM 1706 N N . ASN A 1 196 ? -5.281 -3.127 -24.852 1.00 94.19 196 ASN A N 1
ATOM 1707 C CA . ASN A 1 196 ? -5.533 -2.631 -23.492 1.00 94.19 196 ASN A CA 1
ATOM 1708 C C . ASN A 1 196 ? -5.089 -3.593 -22.377 1.00 94.19 196 ASN A C 1
ATOM 1710 O O . ASN A 1 196 ? -5.618 -3.549 -21.268 1.00 94.19 196 ASN A O 1
ATOM 1714 N N . ASN A 1 197 ? -4.131 -4.475 -22.671 1.00 95.94 197 ASN A N 1
ATOM 1715 C CA . ASN A 1 197 ? -3.520 -5.341 -21.672 1.00 95.94 197 ASN A CA 1
ATOM 1716 C C . ASN A 1 197 ? -2.247 -4.692 -21.130 1.00 95.94 197 ASN A C 1
ATOM 1718 O O . ASN A 1 197 ? -1.444 -4.155 -21.900 1.00 95.94 197 ASN A O 1
ATOM 1722 N N . VAL A 1 198 ? -2.044 -4.840 -19.822 1.00 94.44 198 VAL A N 1
ATOM 1723 C CA . VAL A 1 198 ? -0.775 -4.540 -19.159 1.00 94.44 198 VAL A CA 1
ATOM 1724 C C . VAL A 1 198 ? 0.270 -5.545 -19.638 1.00 94.44 198 VAL A C 1
ATOM 1726 O O . VAL A 1 198 ? 0.078 -6.759 -19.520 1.00 94.44 198 VAL A O 1
ATOM 1729 N N . CYS A 1 199 ? 1.360 -5.043 -20.204 1.00 94.06 199 CYS A N 1
ATOM 1730 C CA . CYS A 1 199 ? 2.463 -5.829 -20.744 1.00 94.06 199 CYS A CA 1
ATOM 1731 C C . CYS A 1 199 ? 3.757 -5.488 -19.996 1.00 94.06 199 CYS A C 1
ATOM 1733 O O . CYS A 1 199 ? 3.977 -4.326 -19.668 1.00 94.06 199 CYS A O 1
ATOM 1735 N N . CYS A 1 200 ? 4.613 -6.488 -19.755 1.00 91.38 200 CYS A N 1
ATOM 1736 C CA . CYS A 1 200 ? 5.906 -6.330 -19.073 1.00 91.38 200 CYS A CA 1
ATOM 1737 C C . CYS A 1 200 ? 7.057 -6.689 -20.019 1.00 91.38 200 CYS A C 1
ATOM 1739 O O . CYS A 1 200 ? 7.684 -7.742 -19.901 1.00 91.38 200 CYS A O 1
ATOM 1741 N N . GLU A 1 201 ? 7.301 -5.826 -20.997 1.00 90.31 201 GLU A N 1
ATOM 1742 C CA . GLU A 1 201 ? 8.319 -6.008 -22.033 1.00 90.31 201 GLU A CA 1
ATOM 1743 C C . GLU A 1 201 ? 8.794 -4.649 -22.557 1.00 90.31 201 GLU A C 1
ATOM 1745 O O . GLU A 1 201 ? 8.344 -3.603 -22.093 1.00 90.31 201 GLU A O 1
ATOM 1750 N N . TRP A 1 202 ? 9.729 -4.641 -23.506 1.00 88.44 202 TRP A N 1
ATOM 1751 C CA . TRP A 1 202 ? 10.117 -3.394 -24.154 1.00 88.44 202 TRP A CA 1
ATOM 1752 C C . TRP A 1 202 ? 9.021 -2.964 -25.140 1.00 88.44 202 TRP A C 1
ATOM 1754 O O . TRP A 1 202 ? 8.685 -3.747 -26.031 1.00 88.44 202 TRP A O 1
ATOM 1764 N N . PRO A 1 203 ? 8.438 -1.760 -25.003 1.00 90.38 203 PRO A N 1
ATOM 1765 C CA . PRO A 1 203 ? 7.314 -1.362 -25.831 1.00 90.38 203 PRO A CA 1
ATOM 1766 C C . PRO A 1 203 ? 7.756 -1.060 -27.259 1.00 90.38 203 PRO A C 1
ATOM 1768 O O . PRO A 1 203 ? 8.785 -0.426 -27.510 1.00 90.38 203 PRO A O 1
ATOM 1771 N N . CYS A 1 204 ? 6.907 -1.434 -28.206 1.00 90.38 204 CYS A N 1
ATOM 1772 C CA . CYS A 1 204 ? 7.075 -1.077 -29.600 1.00 90.38 204 CYS A CA 1
ATOM 1773 C C . CYS A 1 204 ? 6.373 0.255 -29.871 1.00 90.38 204 CYS A C 1
ATOM 1775 O O . CYS A 1 204 ? 5.205 0.433 -29.527 1.00 90.38 204 CYS A O 1
ATOM 1777 N N . LEU A 1 205 ? 7.083 1.201 -30.486 1.00 87.38 205 LEU A N 1
ATOM 1778 C CA . LEU A 1 205 ? 6.538 2.521 -30.796 1.00 87.38 205 LEU A CA 1
ATOM 1779 C C . LEU A 1 205 ? 5.797 2.491 -32.135 1.00 87.38 205 LEU A C 1
ATOM 1781 O O . LEU A 1 205 ? 6.400 2.206 -33.171 1.00 87.38 205 LEU A O 1
ATOM 1785 N N . ASP A 1 206 ? 4.512 2.839 -32.127 1.00 86.75 206 ASP A N 1
ATOM 1786 C CA . ASP A 1 206 ? 3.753 3.147 -33.337 1.00 86.75 206 ASP A CA 1
ATOM 1787 C C . ASP A 1 206 ? 3.356 4.624 -33.367 1.00 86.75 206 ASP A C 1
ATOM 1789 O O . ASP A 1 206 ? 2.868 5.191 -32.389 1.00 86.75 206 ASP A O 1
ATOM 1793 N N . THR A 1 207 ? 3.545 5.256 -34.524 1.00 78.50 207 THR A N 1
ATOM 1794 C CA . THR A 1 207 ? 3.308 6.694 -34.717 1.00 78.50 207 THR A CA 1
ATOM 1795 C C . THR A 1 207 ? 1.846 7.108 -34.549 1.00 78.50 207 THR A C 1
ATOM 1797 O O . THR A 1 207 ? 1.580 8.291 -34.358 1.00 78.50 207 THR A O 1
ATOM 1800 N N . ILE A 1 208 ? 0.901 6.171 -34.669 1.00 79.94 208 ILE A N 1
ATOM 1801 C CA . ILE A 1 208 ? -0.541 6.450 -34.651 1.00 79.94 208 ILE A CA 1
ATOM 1802 C C . ILE A 1 208 ? -1.157 5.998 -33.325 1.00 79.94 208 ILE A C 1
ATOM 1804 O O . ILE A 1 208 ? -1.977 6.716 -32.756 1.00 79.94 208 ILE A O 1
ATOM 1808 N N . HIS A 1 209 ? -0.764 4.824 -32.832 1.00 75.94 209 HIS A N 1
ATOM 1809 C CA . HIS A 1 209 ? -1.420 4.175 -31.698 1.00 75.94 209 HIS A CA 1
ATOM 1810 C C . HIS A 1 209 ? -0.650 4.325 -30.377 1.00 75.94 209 HIS A C 1
ATOM 1812 O O . HIS A 1 209 ? -1.232 4.084 -29.329 1.00 75.94 209 HIS A O 1
ATOM 1818 N N . GLY A 1 210 ? 0.617 4.757 -30.382 1.00 88.38 210 GLY A N 1
ATOM 1819 C CA . GLY A 1 210 ? 1.426 4.888 -29.165 1.00 88.38 210 GLY A CA 1
ATOM 1820 C C . GLY A 1 210 ? 2.214 3.616 -28.831 1.00 88.38 210 GLY A C 1
ATOM 1821 O O . GLY A 1 210 ? 2.867 3.055 -29.710 1.00 88.38 210 GLY A O 1
ATOM 1822 N N . LEU A 1 211 ? 2.204 3.192 -27.560 1.00 92.44 211 LEU A N 1
ATOM 1823 C CA . LEU A 1 211 ? 2.943 2.011 -27.089 1.00 92.44 211 LEU A CA 1
ATOM 1824 C C . LEU A 1 211 ? 2.175 0.724 -27.410 1.00 92.44 211 LEU A C 1
ATOM 1826 O O . LEU A 1 211 ? 1.008 0.576 -27.040 1.00 92.44 211 LEU A O 1
ATOM 1830 N 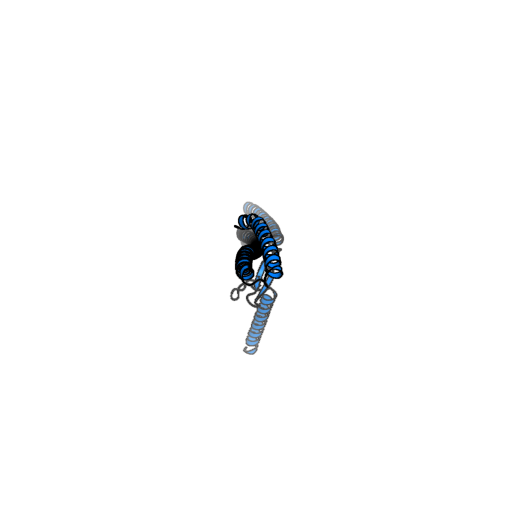N . LEU A 1 212 ? 2.838 -0.224 -28.065 1.00 94.38 212 LEU A N 1
ATOM 1831 C CA . LEU A 1 212 ? 2.274 -1.514 -28.452 1.00 94.38 212 LEU A CA 1
ATOM 1832 C C . LEU A 1 212 ? 3.094 -2.668 -27.878 1.00 94.38 212 LEU A C 1
ATOM 1834 O O . LEU A 1 212 ? 4.316 -2.585 -27.784 1.00 94.38 212 LEU A O 1
ATOM 1838 N N . CYS A 1 213 ? 2.416 -3.766 -27.548 1.00 94.56 213 CYS A N 1
ATOM 1839 C CA . CYS A 1 213 ? 3.082 -5.037 -27.277 1.00 94.56 213 CYS A CA 1
ATOM 1840 C C . CYS A 1 213 ? 3.555 -5.707 -28.571 1.00 94.56 213 CYS A C 1
ATOM 1842 O O . CYS A 1 213 ? 3.027 -5.431 -29.659 1.00 94.56 213 CYS A O 1
ATOM 1844 N N . HIS A 1 214 ? 4.507 -6.629 -28.449 1.00 93.06 214 HIS A N 1
ATOM 1845 C CA . HIS A 1 214 ? 5.146 -7.301 -29.579 1.00 93.06 214 HIS A CA 1
ATOM 1846 C C . HIS A 1 214 ? 4.118 -8.010 -30.474 1.00 93.06 214 HIS A C 1
ATOM 1848 O O . HIS A 1 214 ? 4.122 -7.855 -31.694 1.00 93.06 214 HIS A O 1
ATOM 1854 N N . THR A 1 215 ? 3.145 -8.697 -29.867 1.00 94.12 215 THR A N 1
ATOM 1855 C CA . THR A 1 215 ? 2.069 -9.397 -30.590 1.00 94.12 215 THR A CA 1
ATOM 1856 C C . THR A 1 215 ? 1.187 -8.443 -31.403 1.00 94.12 215 THR A C 1
ATOM 1858 O O . THR A 1 215 ? 0.792 -8.752 -32.528 1.00 94.12 215 THR A O 1
ATOM 1861 N N . CYS A 1 216 ? 0.863 -7.268 -30.854 1.00 93.31 216 CYS A N 1
ATOM 1862 C CA . CYS A 1 216 ? 0.057 -6.274 -31.568 1.00 93.31 216 CYS A CA 1
ATOM 1863 C C . CYS A 1 216 ? 0.849 -5.638 -32.714 1.00 93.31 216 CYS A C 1
ATOM 1865 O O . CYS A 1 216 ? 0.295 -5.416 -33.792 1.00 93.31 216 CYS A O 1
ATOM 1867 N N . GLN A 1 217 ? 2.142 -5.381 -32.507 1.00 93.38 217 GLN A N 1
ATOM 1868 C CA . GLN A 1 217 ? 3.017 -4.861 -33.552 1.00 93.38 217 GLN A CA 1
ATOM 1869 C C . GLN A 1 217 ? 3.151 -5.851 -34.720 1.00 93.38 217 GLN A C 1
ATOM 1871 O O . GLN A 1 217 ? 3.015 -5.448 -35.876 1.00 93.38 217 GLN A O 1
ATOM 1876 N N . GLU A 1 218 ? 3.368 -7.137 -34.437 1.00 91.81 218 GLU A N 1
ATOM 1877 C CA . GLU A 1 218 ? 3.470 -8.187 -35.458 1.00 91.81 218 GLU A CA 1
ATOM 1878 C C . GLU A 1 218 ? 2.204 -8.278 -36.313 1.00 91.81 218 GLU A C 1
ATOM 1880 O O . GLU A 1 218 ? 2.293 -8.253 -37.539 1.00 91.81 218 GLU A O 1
ATOM 1885 N N . SER A 1 219 ? 1.025 -8.263 -35.688 1.00 90.56 219 SER A N 1
ATOM 1886 C CA . SER A 1 219 ? -0.264 -8.278 -36.396 1.00 90.56 219 SER A CA 1
ATOM 1887 C C . SER A 1 219 ? -0.428 -7.093 -37.363 1.00 90.56 219 SER A C 1
ATOM 1889 O O . SER A 1 219 ? -0.869 -7.249 -38.510 1.00 90.56 219 SER A O 1
ATOM 1891 N N . ILE A 1 220 ? -0.004 -5.892 -36.950 1.00 88.06 220 ILE A N 1
ATOM 1892 C CA . ILE A 1 220 ? -0.016 -4.704 -37.818 1.00 88.06 220 ILE A CA 1
ATOM 1893 C C . ILE A 1 220 ? 0.959 -4.880 -38.989 1.00 88.06 220 ILE A C 1
ATOM 1895 O O . ILE A 1 220 ? 0.615 -4.558 -40.131 1.00 88.06 220 ILE A O 1
ATOM 1899 N N . LEU A 1 221 ? 2.168 -5.385 -38.730 1.00 87.38 221 LEU A N 1
ATOM 1900 C CA . LEU A 1 221 ? 3.181 -5.608 -39.765 1.00 87.38 221 LEU A CA 1
ATOM 1901 C C . LEU A 1 221 ? 2.737 -6.663 -40.784 1.00 87.38 221 LEU A C 1
ATOM 1903 O O . LEU A 1 221 ? 2.920 -6.463 -41.985 1.00 87.38 221 LEU A O 1
ATOM 1907 N N . GLU A 1 222 ? 2.112 -7.750 -40.337 1.00 88.44 222 GLU A N 1
ATOM 1908 C CA . GLU A 1 222 ? 1.534 -8.772 -41.215 1.00 88.44 222 GLU A CA 1
ATOM 1909 C C . GLU A 1 222 ? 0.412 -8.203 -42.082 1.00 88.44 222 GLU A C 1
ATOM 1911 O O . GLU A 1 222 ? 0.377 -8.436 -43.292 1.00 88.44 222 GLU A O 1
ATOM 1916 N N . THR A 1 223 ? -0.464 -7.387 -41.497 1.00 84.69 223 THR A N 1
ATOM 1917 C CA . THR A 1 223 ? -1.546 -6.730 -42.239 1.00 84.69 223 THR A CA 1
ATOM 1918 C C . THR A 1 223 ? -0.992 -5.798 -43.321 1.00 84.69 223 THR A C 1
ATOM 1920 O O . THR A 1 223 ? -1.451 -5.849 -44.464 1.00 84.69 223 THR A O 1
ATOM 1923 N N . LYS A 1 224 ? 0.041 -5.002 -43.004 1.00 85.69 224 LYS A N 1
ATOM 1924 C CA . LYS A 1 224 ? 0.722 -4.133 -43.982 1.00 85.69 224 LYS A CA 1
ATOM 1925 C C . LYS A 1 224 ? 1.348 -4.939 -45.121 1.00 85.69 224 LYS A C 1
ATOM 1927 O O . LYS A 1 224 ? 1.097 -4.626 -46.283 1.00 85.69 224 LYS A O 1
ATOM 1932 N N . ARG A 1 225 ? 2.079 -6.017 -44.808 1.00 85.75 225 ARG A N 1
ATOM 1933 C CA . ARG A 1 225 ? 2.676 -6.907 -45.824 1.00 85.75 225 ARG A CA 1
ATOM 1934 C C . ARG A 1 225 ? 1.620 -7.509 -46.746 1.00 85.75 225 ARG A C 1
ATOM 1936 O O . ARG A 1 225 ? 1.801 -7.520 -47.961 1.00 85.75 225 ARG A O 1
ATOM 1943 N N . ASN A 1 226 ? 0.503 -7.968 -46.186 1.00 83.38 226 ASN A N 1
ATOM 1944 C CA . ASN A 1 226 ? -0.593 -8.529 -46.972 1.00 83.38 226 ASN A CA 1
ATOM 1945 C C . ASN A 1 226 ? -1.226 -7.471 -47.888 1.00 83.38 226 ASN A C 1
ATOM 1947 O O . ASN A 1 226 ? -1.493 -7.759 -49.052 1.00 83.38 226 ASN A O 1
ATOM 1951 N N . MET A 1 227 ? -1.423 -6.236 -47.412 1.00 78.25 227 MET A N 1
ATOM 1952 C CA . MET A 1 227 ? -1.934 -5.144 -48.250 1.00 78.25 227 MET A CA 1
ATOM 1953 C C . MET A 1 227 ? -0.973 -4.786 -49.388 1.00 78.25 227 MET A C 1
ATOM 1955 O O . MET A 1 227 ? -1.415 -4.624 -50.524 1.00 78.25 227 MET A O 1
ATOM 1959 N N . GLU A 1 228 ? 0.332 -4.707 -49.128 1.00 83.94 228 GLU A N 1
ATOM 1960 C CA . GLU A 1 228 ? 1.342 -4.434 -50.161 1.00 83.94 228 GLU A CA 1
ATOM 1961 C C . GLU A 1 228 ? 1.365 -5.529 -51.234 1.00 83.94 228 GLU A C 1
ATOM 1963 O O . GLU A 1 228 ? 1.375 -5.228 -52.429 1.00 83.94 228 GLU A O 1
ATOM 1968 N N . GLN A 1 229 ? 1.277 -6.798 -50.825 1.00 79.81 229 GLN A N 1
ATOM 1969 C CA . GLN A 1 229 ? 1.172 -7.931 -51.747 1.00 79.81 229 GLN A CA 1
ATOM 1970 C C . GLN A 1 229 ? -0.112 -7.875 -52.585 1.00 79.81 229 GLN A C 1
ATOM 1972 O O . GLN A 1 229 ? -0.057 -8.061 -53.801 1.00 79.81 229 GLN A O 1
ATOM 1977 N N . TRP A 1 230 ? -1.259 -7.559 -51.978 1.00 74.56 230 TRP A N 1
ATOM 1978 C CA . TRP A 1 230 ? -2.521 -7.373 -52.704 1.00 74.56 230 TRP A CA 1
ATOM 1979 C C . TRP A 1 230 ? -2.463 -6.209 -53.697 1.00 74.56 230 TRP A C 1
ATOM 1981 O O . TRP A 1 230 ? -2.954 -6.337 -54.819 1.00 74.56 230 TRP A O 1
ATOM 1991 N N . THR A 1 231 ? -1.826 -5.100 -53.323 1.00 75.31 231 THR A N 1
ATOM 1992 C CA . THR A 1 231 ? -1.672 -3.923 -54.194 1.00 75.31 231 THR A CA 1
ATOM 1993 C C . THR A 1 231 ? -0.753 -4.241 -55.377 1.00 75.31 231 THR A C 1
ATOM 1995 O O . THR A 1 231 ? -1.070 -3.915 -56.521 1.00 75.31 231 THR A O 1
ATOM 1998 N N . ALA A 1 232 ? 0.348 -4.961 -55.136 1.00 72.19 232 ALA A N 1
ATOM 1999 C CA . ALA A 1 232 ? 1.237 -5.445 -56.191 1.00 72.19 232 ALA A CA 1
ATOM 2000 C C . ALA A 1 232 ? 0.523 -6.408 -57.160 1.00 72.19 232 ALA A C 1
ATOM 2002 O O . ALA A 1 232 ? 0.693 -6.301 -58.375 1.00 72.19 232 ALA A O 1
ATOM 2003 N N . LEU A 1 233 ? -0.329 -7.303 -56.647 1.00 71.62 233 LEU A N 1
ATOM 2004 C CA . LEU A 1 233 ? -1.141 -8.208 -57.468 1.00 71.62 233 LEU A CA 1
ATOM 2005 C C . LEU A 1 233 ? -2.215 -7.469 -58.281 1.00 71.62 233 LEU A C 1
ATOM 2007 O O . LEU A 1 233 ? -2.447 -7.825 -59.434 1.00 71.62 233 LEU A O 1
ATOM 2011 N N . GLN A 1 234 ? -2.835 -6.420 -57.733 1.00 69.44 234 GLN A N 1
ATOM 2012 C CA . GLN A 1 234 ? -3.773 -5.569 -58.476 1.00 69.44 234 GLN A CA 1
ATOM 2013 C C . GLN A 1 234 ? -3.087 -4.799 -59.610 1.00 69.44 234 GLN A C 1
ATOM 2015 O O . GLN A 1 234 ? -3.649 -4.699 -60.700 1.00 69.44 234 GLN A O 1
ATOM 2020 N N . HIS A 1 235 ? -1.862 -4.308 -59.396 1.00 67.25 235 HIS A N 1
ATOM 2021 C CA . HIS A 1 235 ? -1.077 -3.685 -60.462 1.00 67.25 235 HIS A CA 1
ATOM 2022 C C . HIS A 1 235 ? -0.753 -4.666 -61.596 1.00 67.25 235 HIS A C 1
ATOM 2024 O O . HIS A 1 235 ? -0.833 -4.279 -62.760 1.00 67.25 235 HIS A O 1
ATOM 2030 N N . LEU A 1 236 ? -0.473 -5.934 -61.278 1.00 63.41 236 LEU A N 1
ATOM 2031 C CA . LEU A 1 236 ? -0.231 -6.992 -62.269 1.00 63.41 236 LEU A CA 1
ATOM 2032 C C . LEU A 1 236 ? -1.497 -7.453 -63.010 1.00 63.41 236 LEU A C 1
ATOM 2034 O O . LEU A 1 236 ? -1.393 -7.937 -64.128 1.00 63.41 236 LEU A O 1
ATOM 2038 N N . TYR A 1 237 ? -2.684 -7.320 -62.411 1.00 65.00 237 TYR A N 1
ATOM 2039 C CA . TYR A 1 237 ? -3.961 -7.683 -63.048 1.00 65.00 237 TYR A CA 1
ATOM 2040 C C . TYR A 1 237 ? -4.555 -6.572 -63.930 1.00 65.00 237 TYR A C 1
ATOM 2042 O O . TYR A 1 237 ? -5.453 -6.834 -64.730 1.00 65.00 237 TYR A O 1
ATOM 2050 N N . HIS A 1 238 ? -4.090 -5.332 -63.762 1.00 60.06 238 HIS A N 1
ATOM 2051 C CA . HIS A 1 238 ? -4.540 -4.158 -64.517 1.00 60.06 238 HIS A CA 1
ATOM 2052 C C . HIS A 1 238 ? -3.500 -3.622 -65.517 1.00 60.06 238 HIS A C 1
ATOM 2054 O O . HIS A 1 238 ? -3.720 -2.556 -66.096 1.00 60.06 238 HIS A O 1
ATOM 2060 N N . SER A 1 239 ? -2.399 -4.349 -65.734 1.00 50.75 239 SER A N 1
ATOM 2061 C CA . SER A 1 239 ? -1.452 -4.137 -66.840 1.00 50.75 239 SER A CA 1
ATOM 2062 C C . SER A 1 239 ? -1.601 -5.217 -67.908 1.00 50.75 239 SER A C 1
ATOM 2064 O O . SER A 1 239 ? -1.351 -4.877 -69.086 1.00 50.75 239 SER A O 1
#

Radius of gyration: 50.76 Å; chains: 1; bounding box: 111×21×137 Å

Sequence (239 aa):
QIQRYEHDLPLLQQYAHNRHQKRAKRQRQYDVLYWIPFISSQYKLKYMRARDKFAKAEHQVAQIRHAMASCHQTWRRLTTSLTHTRDQHEQSREHWNEIEKQWQQLDNSLQKLDEGRQFWYDFEKYQTFMVMESMQYLIQQEHQSTRNKKSVDEAMMMDAWIKTFKMACFEYDECFQHGQERWFTIQVEFDCALCNNVCCEWPCLDTIHGLLCHTCQESILETKRNMEQWTALQHLYHS

pLDDT: mean 90.37, std 8.49, range [50.75, 97.94]

Organism: NCBI:txid60185